Protein AF-0000000080838004 (afdb_homodimer)

Secondary structure (DSSP, 8-state):
-EEEEEEEEEETTTTEEEEEETTTTEEPPPEEBP-S-EESEE------TT-EEEEE--TT-S--EEEEE---SSSPPPTT--TTEEEEE-TTS-EEEEETTTTEEEEE-SSEEEEE-SEEEEEEEEEEEES-EEESS-EEESS-EEESS--EETTEETTT---SS--EEEEE-----/-EEEEEEEEEETTTTEEEEEETTTTEEPPPEEBP-B-EESEEEE----TT-EEEEE--TT-S--EEEEE---SSSPPPTT--TTEEEEE-TTS-EEEEETTTTEEEEE-SSEEEEE-SEEEEE-SEEEEEEEEEEES-EEESS-EEESS-EEETTEETTT---EEE---SPPPPPP-

pLDDT: mean 92.68, std 6.29, range [59.0, 98.81]

Organism: Fusobacterium vincentii (NCBI:txid155615)

Structure (mmCIF, N/CA/C/O backbone):
data_AF-0000000080838004-model_v1
#
loop_
_entity.id
_entity.type
_entity.pdbx_description
1 polymer 'Phage baseplate assembly protein V'
#
loop_
_atom_site.group_PDB
_atom_site.id
_atom_site.type_symbol
_atom_site.label_atom_id
_atom_site.label_alt_id
_atom_site.label_comp_id
_atom_site.label_asym_id
_atom_site.label_entity_id
_atom_site.label_seq_id
_atom_site.pdbx_PDB_ins_code
_atom_site.Cartn_x
_atom_site.Cartn_y
_atom_site.Cartn_z
_atom_site.occupancy
_atom_site.B_iso_or_equiv
_atom_site.auth_seq_id
_atom_site.auth_comp_id
_atom_site.auth_asym_id
_atom_site.auth_atom_id
_atom_site.pdbx_PDB_model_num
ATOM 1 N N . MET A 1 1 ? 7.547 -30.828 -19.625 1 89.06 1 MET A N 1
ATOM 2 C CA . MET A 1 1 ? 7.566 -31.609 -18.391 1 89.06 1 MET A CA 1
ATOM 3 C C . MET A 1 1 ? 7.316 -30.734 -17.172 1 89.06 1 MET A C 1
ATOM 5 O O . MET A 1 1 ? 7.77 -29.578 -17.125 1 89.06 1 MET A O 1
ATOM 9 N N . ILE A 1 2 ? 6.52 -31.266 -16.266 1 92 2 ILE A N 1
ATOM 10 C CA . ILE A 1 2 ? 6.176 -30.562 -15.031 1 92 2 ILE A CA 1
ATOM 11 C C . ILE A 1 2 ? 6.664 -31.359 -13.82 1 92 2 ILE A C 1
ATOM 13 O O . ILE A 1 2 ? 6.414 -32.562 -13.727 1 92 2 ILE A O 1
ATOM 17 N N . ARG A 1 3 ? 7.434 -30.656 -12.898 1 91.69 3 ARG A N 1
ATOM 18 C CA . ARG A 1 3 ? 7.984 -31.359 -11.742 1 91.69 3 ARG A CA 1
ATOM 19 C C . ARG A 1 3 ? 7.926 -30.469 -10.5 1 91.69 3 ARG A C 1
ATOM 21 O O . ARG A 1 3 ? 8.07 -29.25 -10.594 1 91.69 3 ARG A O 1
ATOM 28 N N . TYR A 1 4 ? 7.766 -31.234 -9.344 1 93 4 TYR A N 1
ATOM 29 C CA . TYR A 1 4 ? 7.984 -30.531 -8.078 1 93 4 TYR A CA 1
ATOM 30 C C . TYR A 1 4 ? 9.477 -30.406 -7.785 1 93 4 TYR A C 1
ATOM 32 O O . TYR A 1 4 ? 10.258 -31.312 -8.07 1 93 4 TYR A O 1
ATOM 40 N N . GLY A 1 5 ? 9.812 -29.281 -7.219 1 93.81 5 GLY A N 1
ATOM 41 C CA . GLY A 1 5 ? 11.203 -29.047 -6.848 1 93.81 5 GLY A CA 1
ATOM 42 C C . GLY A 1 5 ? 11.359 -28.219 -5.59 1 93.81 5 GLY A C 1
ATOM 43 O O . GLY A 1 5 ? 10.617 -27.25 -5.383 1 93.81 5 GLY A O 1
ATOM 44 N N . THR A 1 6 ? 12.266 -28.625 -4.789 1 95.38 6 THR A N 1
ATOM 45 C CA . THR A 1 6 ? 12.633 -27.844 -3.607 1 95.38 6 THR A CA 1
ATOM 46 C C . THR A 1 6 ? 13.875 -27 -3.875 1 95.38 6 THR A C 1
ATOM 48 O O . THR A 1 6 ? 14.898 -27.516 -4.332 1 95.38 6 THR A O 1
ATOM 51 N N . VAL A 1 7 ? 13.797 -25.781 -3.588 1 96.44 7 VAL A N 1
ATOM 52 C CA . VAL A 1 7 ? 14.891 -24.844 -3.857 1 96.44 7 VAL A CA 1
ATOM 53 C C . VAL A 1 7 ? 16.094 -25.203 -2.982 1 96.44 7 VAL A C 1
ATOM 55 O O . VAL A 1 7 ? 15.977 -25.281 -1.757 1 96.44 7 VAL A O 1
ATOM 58 N N . THR A 1 8 ? 17.234 -25.328 -3.555 1 97.44 8 THR A N 1
ATOM 59 C CA . THR A 1 8 ? 18.438 -25.703 -2.816 1 97.44 8 THR A CA 1
ATOM 60 C C . THR A 1 8 ? 19.516 -24.641 -2.951 1 97.44 8 THR A C 1
ATOM 62 O O . THR A 1 8 ? 20.438 -24.578 -2.129 1 97.44 8 THR A O 1
ATOM 65 N N . SER A 1 9 ? 19.5 -23.859 -4.027 1 97.62 9 SER A N 1
ATOM 66 C CA . SER A 1 9 ? 20.422 -22.766 -4.246 1 97.62 9 SER A CA 1
ATOM 67 C C . SER A 1 9 ? 19.719 -21.562 -4.883 1 97.62 9 SER A C 1
ATOM 69 O O . SER A 1 9 ? 18.781 -21.734 -5.672 1 97.62 9 SER A O 1
ATOM 71 N N . ILE A 1 10 ? 20.203 -20.438 -4.512 1 96.81 10 ILE A N 1
ATOM 72 C CA . ILE A 1 10 ? 19.656 -19.203 -5.07 1 96.81 10 ILE A CA 1
ATOM 73 C C . ILE A 1 10 ? 20.766 -18.328 -5.617 1 96.81 10 ILE A C 1
ATOM 75 O O . ILE A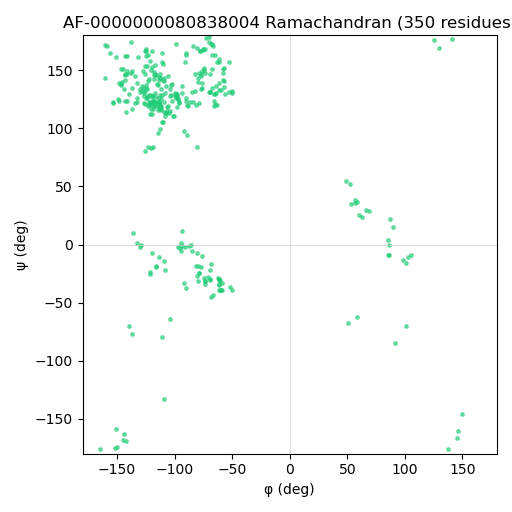 1 10 ? 21.812 -18.188 -4.984 1 96.81 10 ILE A O 1
ATOM 79 N N . PHE A 1 11 ? 20.562 -17.797 -6.727 1 96.88 11 PHE A N 1
ATOM 80 C CA . PHE A 1 11 ? 21.453 -16.828 -7.359 1 96.88 11 PHE A CA 1
ATOM 81 C C . PHE A 1 11 ? 20.719 -15.516 -7.613 1 96.88 11 PHE A C 1
ATOM 83 O O . PHE A 1 11 ? 20.312 -15.234 -8.742 1 96.88 11 PHE A O 1
ATOM 90 N N . PRO A 1 12 ? 20.672 -14.742 -6.629 1 95.25 12 PRO A N 1
ATOM 91 C CA . PRO A 1 12 ? 19.844 -13.531 -6.703 1 95.25 12 PRO A CA 1
ATOM 92 C C . PRO A 1 12 ? 20.297 -12.578 -7.801 1 95.25 12 PRO A C 1
ATOM 94 O O . PRO A 1 12 ? 19.469 -11.883 -8.398 1 95.25 12 PRO A O 1
ATOM 97 N N . ASP A 1 13 ? 21.562 -12.484 -8.07 1 96.56 13 ASP A N 1
ATOM 98 C CA . ASP A 1 13 ? 22.109 -11.547 -9.055 1 96.56 13 ASP A CA 1
ATOM 99 C C . ASP A 1 13 ? 21.688 -11.938 -10.469 1 96.56 13 ASP A C 1
ATOM 101 O O . ASP A 1 13 ? 21.766 -11.125 -11.391 1 96.56 13 ASP A O 1
ATOM 105 N N . LYS A 1 14 ? 21.234 -13.18 -10.633 1 96.19 14 LYS A N 1
ATOM 106 C CA . LYS A 1 14 ? 20.891 -13.688 -11.953 1 96.19 14 LYS A CA 1
ATOM 107 C C . LYS A 1 14 ? 19.391 -13.953 -12.047 1 96.19 14 LYS A C 1
ATOM 109 O O . LYS A 1 14 ? 18.859 -14.203 -13.141 1 96.19 14 LYS A O 1
ATOM 114 N N . GLY A 1 15 ? 18.719 -13.898 -10.898 1 96.25 15 GLY A N 1
ATOM 115 C CA . GLY A 1 15 ? 17.312 -14.242 -10.883 1 96.25 15 GLY A CA 1
ATOM 116 C C . GLY A 1 15 ? 17.047 -15.719 -11.125 1 96.25 15 GLY A C 1
ATOM 117 O O . GLY A 1 15 ? 16.062 -16.078 -11.758 1 96.25 15 GLY A O 1
ATOM 118 N N . THR A 1 16 ? 17.984 -16.609 -10.742 1 96.81 16 THR A N 1
ATOM 119 C CA . THR A 1 16 ? 17.875 -18.031 -11.023 1 96.81 16 THR A CA 1
ATOM 120 C C . THR A 1 16 ? 17.984 -18.844 -9.734 1 96.81 16 THR A C 1
ATOM 122 O O . THR A 1 16 ? 18.328 -18.312 -8.68 1 96.81 16 THR A O 1
ATOM 125 N N . VAL A 1 17 ? 17.625 -20.109 -9.82 1 97.19 17 VAL A N 1
ATOM 126 C CA . VAL A 1 17 ? 17.719 -21.031 -8.688 1 97.19 17 VAL A CA 1
ATOM 127 C C . VAL A 1 17 ? 18.141 -22.406 -9.18 1 97.19 17 VAL A C 1
ATOM 129 O O . VAL A 1 17 ? 18.141 -22.688 -10.383 1 97.19 17 VAL A O 1
ATOM 132 N N . LYS A 1 18 ? 18.609 -23.219 -8.289 1 97.06 18 LYS A N 1
ATOM 133 C CA . LYS A 1 18 ? 18.641 -24.656 -8.461 1 97.06 18 LYS A CA 1
ATOM 134 C C . LYS A 1 18 ? 17.625 -25.328 -7.539 1 97.06 18 LYS A C 1
ATOM 136 O O . LYS A 1 18 ? 17.438 -24.922 -6.395 1 97.06 18 LYS A O 1
ATOM 141 N N . VAL A 1 19 ? 17 -26.312 -8.055 1 96.44 19 VAL A N 1
ATOM 142 C CA . VAL A 1 19 ? 16.062 -27.078 -7.258 1 96.44 19 VAL A CA 1
ATOM 143 C C . VAL A 1 19 ? 16.453 -28.562 -7.273 1 96.44 19 VAL A C 1
ATOM 145 O O . VAL A 1 19 ? 17.188 -29 -8.156 1 96.44 19 VAL A O 1
ATOM 148 N N . THR A 1 20 ? 16.094 -29.297 -6.238 1 96.56 20 THR A N 1
ATOM 149 C CA . THR A 1 20 ? 16.109 -30.75 -6.258 1 96.56 20 THR A CA 1
ATOM 150 C C . THR A 1 20 ? 14.711 -31.281 -6.59 1 96.56 20 THR A C 1
ATOM 152 O O . THR A 1 20 ? 13.742 -30.984 -5.898 1 96.56 20 THR A O 1
ATOM 155 N N . PHE A 1 21 ? 14.68 -32.031 -7.648 1 93.19 21 PHE A N 1
ATOM 156 C CA . PHE A 1 21 ? 13.398 -32.594 -8.031 1 93.19 21 PHE A CA 1
ATOM 157 C C . PHE A 1 21 ? 12.945 -33.656 -7.016 1 93.19 21 PHE A C 1
ATOM 159 O O . PHE A 1 21 ? 13.695 -34.594 -6.707 1 93.19 21 PHE A O 1
ATOM 166 N N . GLU A 1 22 ? 11.781 -33.531 -6.617 1 88.69 22 GLU A N 1
ATOM 167 C CA . GLU A 1 22 ? 11.297 -34.375 -5.523 1 88.69 22 GLU A CA 1
ATOM 168 C C . GLU A 1 22 ? 11.055 -35.781 -5.992 1 88.69 22 GLU A C 1
ATOM 170 O O . GLU A 1 22 ? 11.172 -36.75 -5.207 1 88.69 22 GLU A O 1
ATOM 175 N N . ASP A 1 23 ? 10.727 -35.938 -7.234 1 87.19 23 ASP A N 1
ATOM 176 C CA . ASP A 1 23 ? 10.422 -37.281 -7.75 1 87.19 23 ASP A CA 1
ATOM 177 C C . ASP A 1 23 ? 11.703 -38.062 -8.023 1 87.19 23 ASP A C 1
ATOM 179 O O . ASP A 1 23 ? 11.703 -39.281 -8 1 87.19 23 ASP A O 1
ATOM 183 N N . LEU A 1 24 ? 12.82 -37.375 -8.266 1 87.31 24 LEU A N 1
ATOM 184 C CA . LEU A 1 24 ? 14.047 -38.031 -8.688 1 87.31 24 LEU A CA 1
ATOM 185 C C . LEU A 1 24 ? 15.148 -37.844 -7.648 1 87.31 24 LEU A C 1
ATOM 187 O O . LEU A 1 24 ? 16.141 -38.562 -7.656 1 87.31 24 LEU A O 1
ATOM 191 N N . ASP A 1 25 ? 14.984 -36.906 -6.812 1 91.62 25 ASP A N 1
ATOM 192 C CA . ASP A 1 25 ? 16 -36.5 -5.84 1 91.62 25 ASP A CA 1
ATOM 193 C C . ASP A 1 25 ? 17.297 -36.125 -6.531 1 91.62 25 ASP A C 1
ATOM 195 O O . ASP A 1 25 ? 18.375 -36.531 -6.105 1 91.62 25 ASP A O 1
ATOM 199 N N . ILE A 1 26 ? 17.219 -35.531 -7.668 1 92.12 26 ILE A N 1
ATOM 200 C CA . ILE A 1 26 ? 18.359 -35 -8.406 1 92.12 26 ILE A CA 1
ATOM 201 C C . ILE A 1 26 ? 18.234 -33.5 -8.562 1 92.12 26 ILE A C 1
ATOM 203 O O . ILE A 1 26 ? 17.125 -32.969 -8.703 1 92.12 26 ILE A O 1
ATOM 207 N N . PRO A 1 27 ? 19.359 -32.938 -8.578 1 93.06 27 PRO A N 1
ATOM 208 C CA . PRO A 1 27 ? 19.328 -31.484 -8.727 1 93.06 27 PRO A CA 1
ATOM 209 C C . PRO A 1 27 ? 19.047 -31.031 -10.156 1 93.06 27 PRO A C 1
ATOM 211 O O . PRO A 1 27 ? 19.391 -31.75 -11.109 1 93.06 27 PRO A O 1
ATOM 214 N N . SER A 1 28 ? 18.406 -30 -10.328 1 93.31 28 SER A N 1
ATOM 215 C CA . SER A 1 28 ? 18.266 -29.359 -11.633 1 93.31 28 SER A CA 1
ATOM 216 C C . SER A 1 28 ? 19.516 -28.578 -12.016 1 93.31 28 SER A C 1
ATOM 218 O O . SER A 1 28 ? 20.406 -28.391 -11.188 1 93.31 28 SER A O 1
ATOM 220 N N . ALA A 1 29 ? 19.562 -28.203 -13.297 1 94 29 ALA A N 1
ATOM 221 C CA . ALA A 1 29 ? 20.469 -27.094 -13.656 1 94 29 ALA A CA 1
ATOM 222 C C . ALA A 1 29 ? 20 -25.781 -13.047 1 94 29 ALA A C 1
ATOM 224 O O . ALA A 1 29 ? 19 -25.75 -12.305 1 94 29 ALA A O 1
ATOM 225 N N . GLU A 1 30 ? 20.875 -24.781 -13.219 1 96.06 30 GLU A N 1
ATOM 226 C CA . GLU A 1 30 ? 20.422 -23.438 -12.875 1 96.06 30 GLU A CA 1
ATOM 227 C C . GLU A 1 30 ? 19.297 -22.984 -13.789 1 96.06 30 GLU A C 1
ATOM 229 O O . GLU A 1 30 ? 19.469 -22.922 -15.008 1 96.06 30 GLU A O 1
ATOM 234 N N . ILE A 1 31 ? 18.156 -22.672 -13.227 1 96.38 31 ILE A N 1
ATOM 235 C CA . ILE A 1 31 ? 17.016 -22.297 -14.047 1 96.38 31 ILE A CA 1
ATOM 236 C C . ILE A 1 31 ? 16.453 -20.953 -13.57 1 96.38 31 ILE A C 1
ATOM 238 O O . ILE A 1 31 ? 16.562 -20.625 -12.391 1 96.38 31 ILE A O 1
ATOM 242 N N . PRO A 1 32 ? 15.898 -20.172 -14.453 1 96.44 32 PRO A N 1
ATOM 243 C CA . PRO A 1 32 ? 15.32 -18.891 -14.055 1 96.44 32 PRO A CA 1
ATOM 244 C C . PRO A 1 32 ? 14.047 -19.047 -13.219 1 96.44 32 PRO A C 1
ATOM 246 O O . PRO A 1 32 ? 13.312 -20.016 -13.398 1 96.44 32 PRO A O 1
ATOM 249 N N . VAL A 1 33 ? 13.82 -18.156 -12.312 1 95.75 33 VAL A N 1
ATOM 250 C CA . VAL A 1 33 ? 12.555 -18.016 -11.602 1 95.75 33 VAL A CA 1
ATOM 251 C C . VAL A 1 33 ? 11.57 -17.219 -12.453 1 95.75 33 VAL A C 1
ATOM 253 O O . VAL A 1 33 ? 11.922 -16.172 -13 1 95.75 33 VAL A O 1
ATOM 256 N N . LEU A 1 34 ? 10.398 -17.734 -12.562 1 92.88 34 LEU A N 1
ATOM 257 C CA . LEU A 1 34 ? 9.383 -16.969 -13.273 1 92.88 34 LEU A CA 1
ATOM 258 C C . LEU A 1 34 ? 9.039 -15.688 -12.523 1 92.88 34 LEU A C 1
ATOM 260 O O . LEU A 1 34 ? 8.539 -15.734 -11.398 1 92.88 34 LEU A O 1
ATOM 264 N N . GLN A 1 35 ? 9.18 -14.5 -13.172 1 88.94 35 GLN A N 1
ATOM 265 C CA . GLN A 1 35 ? 9.016 -13.203 -12.523 1 88.94 35 GLN A CA 1
ATOM 266 C C . GLN A 1 35 ? 7.742 -12.508 -13 1 88.94 35 GLN A C 1
ATOM 268 O O . GLN A 1 35 ? 7.273 -11.555 -12.367 1 88.94 35 GLN A O 1
ATOM 273 N N . GLY A 1 36 ? 7.172 -12.961 -14.039 1 85.44 36 GLY A N 1
ATOM 274 C CA . GLY A 1 36 ? 6.051 -12.289 -14.68 1 85.44 36 GLY A CA 1
ATOM 275 C C . GLY A 1 36 ? 6.477 -11.328 -15.773 1 85.44 36 GLY A C 1
ATOM 276 O O . GLY A 1 36 ? 6.555 -11.711 -16.938 1 85.44 36 GLY A O 1
ATOM 277 N N . ARG A 1 37 ? 6.848 -10.062 -15.492 1 84 37 ARG A N 1
ATOM 278 C CA . ARG A 1 37 ? 7.324 -9.07 -16.438 1 84 37 ARG A CA 1
ATOM 279 C C . ARG A 1 37 ? 8.797 -8.758 -16.219 1 84 37 ARG A C 1
ATOM 281 O O . ARG A 1 37 ? 9.219 -8.484 -15.094 1 84 37 ARG A O 1
ATOM 288 N N . THR A 1 38 ? 9.547 -8.844 -17.297 1 89.75 38 THR A N 1
ATOM 289 C CA . THR A 1 38 ? 10.984 -8.688 -17.125 1 89.75 38 THR A CA 1
ATOM 290 C C . THR A 1 38 ? 11.531 -7.652 -18.109 1 89.75 38 THR A C 1
ATOM 292 O O . THR A 1 38 ? 12.742 -7.406 -18.141 1 89.75 38 THR A O 1
ATOM 295 N N . GLU A 1 39 ? 10.594 -7.102 -18.938 1 86 39 GLU A N 1
ATOM 296 C CA . GLU A 1 39 ? 11.023 -6.047 -19.859 1 86 39 GLU A CA 1
ATOM 297 C C . GLU A 1 39 ? 10.312 -4.73 -19.562 1 86 39 GLU A C 1
ATOM 299 O O . GLU A 1 39 ? 9.133 -4.727 -19.203 1 86 39 GLU A O 1
ATOM 304 N N . LYS A 1 40 ? 10.875 -3.484 -19.734 1 84.94 40 LYS A N 1
ATOM 305 C CA . LYS A 1 40 ? 10.367 -2.145 -19.438 1 84.94 40 LYS A CA 1
ATOM 306 C C . LYS A 1 40 ? 9.836 -2.053 -18.016 1 84.94 40 LYS A C 1
ATOM 308 O O . LYS A 1 40 ? 10.406 -1.36 -17.172 1 84.94 40 LYS A O 1
ATOM 313 N N . THR A 1 41 ? 8.625 -2.846 -17.781 1 86.12 41 THR A N 1
ATOM 314 C CA . THR A 1 41 ? 8.258 -3.113 -16.406 1 86.12 41 THR A CA 1
ATOM 315 C C . THR A 1 41 ? 8.891 -4.414 -15.914 1 86.12 41 THR A C 1
ATOM 317 O O . THR A 1 41 ? 8.805 -5.441 -16.578 1 86.12 41 THR A O 1
ATOM 320 N N . LYS A 1 42 ? 9.602 -4.277 -14.789 1 91.31 42 LYS A N 1
ATOM 321 C CA . LYS A 1 42 ? 10.328 -5.434 -14.273 1 91.31 42 LYS A CA 1
ATOM 322 C C . LYS A 1 42 ? 9.898 -5.762 -12.844 1 91.31 42 LYS A C 1
ATOM 324 O O . LYS A 1 42 ? 9.742 -4.863 -12.016 1 91.31 42 LYS A O 1
ATOM 329 N N . HIS A 1 43 ? 9.578 -7 -12.695 1 90.56 43 HIS A N 1
ATOM 330 C CA . HIS A 1 43 ? 9.344 -7.539 -11.359 1 90.56 43 HIS A CA 1
ATOM 331 C C . HIS A 1 43 ? 10.5 -8.422 -10.914 1 90.56 43 HIS A C 1
ATOM 333 O O . HIS A 1 43 ? 11.18 -9.031 -11.75 1 90.56 43 HIS A O 1
ATOM 339 N N . TYR A 1 44 ? 10.844 -8.438 -9.703 1 93.19 44 TYR A N 1
ATOM 340 C CA . TYR A 1 44 ? 11.898 -9.266 -9.133 1 93.19 44 TYR A CA 1
ATOM 341 C C . TYR A 1 44 ? 11.508 -9.773 -7.75 1 93.19 44 TYR A C 1
ATOM 343 O O . TYR A 1 44 ? 11.234 -8.977 -6.848 1 93.19 44 TYR A O 1
ATOM 351 N N . SER A 1 45 ? 11.336 -11.008 -7.602 1 92.38 45 SER A N 1
ATOM 352 C CA . SER A 1 45 ? 11.039 -11.703 -6.352 1 92.38 45 SER A CA 1
ATOM 353 C C . SER A 1 45 ? 11.625 -13.109 -6.352 1 92.38 45 SER A C 1
ATOM 355 O O . SER A 1 45 ? 11.328 -13.914 -7.238 1 92.38 45 SER A O 1
ATOM 357 N N . MET A 1 46 ? 12.414 -13.383 -5.398 1 94.12 46 MET A N 1
ATOM 358 C CA . MET A 1 46 ? 13.125 -14.664 -5.387 1 94.12 46 MET A CA 1
ATOM 359 C C . MET A 1 46 ? 12.641 -15.539 -4.238 1 94.12 46 MET A C 1
ATOM 361 O O . MET A 1 46 ? 12.383 -15.047 -3.141 1 94.12 46 MET A O 1
ATOM 365 N N . PRO A 1 47 ? 12.57 -16.812 -4.484 1 94 47 PRO A N 1
ATOM 366 C CA . PRO A 1 47 ? 12.211 -17.734 -3.395 1 94 47 PRO A CA 1
ATOM 367 C C . PRO A 1 47 ? 13.32 -17.859 -2.348 1 94 47 PRO A C 1
ATOM 369 O O . PRO A 1 47 ? 14.352 -17.188 -2.451 1 94 47 PRO A O 1
ATOM 372 N N . LYS A 1 48 ? 13.008 -18.656 -1.333 1 92.19 48 LYS A N 1
ATOM 373 C CA . LYS A 1 48 ? 13.984 -18.984 -0.297 1 92.19 48 LYS A CA 1
ATOM 374 C C . LYS A 1 48 ? 14.406 -20.453 -0.383 1 92.19 48 LYS A C 1
ATOM 376 O O . LYS A 1 48 ? 13.672 -21.281 -0.899 1 92.19 48 LYS A O 1
ATOM 381 N N . ILE A 1 49 ? 15.57 -20.656 0.171 1 94.06 49 ILE A N 1
ATOM 382 C CA . ILE A 1 49 ? 16.047 -22.031 0.242 1 94.06 49 ILE A CA 1
ATOM 383 C C . ILE A 1 49 ? 15.07 -22.859 1.078 1 94.06 49 ILE A C 1
ATOM 385 O O . ILE A 1 49 ? 14.609 -22.422 2.133 1 94.06 49 ILE A O 1
ATOM 389 N N . GLY A 1 50 ? 14.734 -24 0.531 1 92.38 50 GLY A N 1
ATOM 390 C CA . GLY A 1 50 ? 13.812 -24.891 1.22 1 92.38 50 GLY A CA 1
ATOM 391 C C . GLY A 1 50 ? 12.391 -24.781 0.718 1 92.38 50 GLY A C 1
ATOM 392 O O . GLY A 1 50 ? 11.547 -25.625 1.04 1 92.38 50 GLY A O 1
ATOM 393 N N . GLU A 1 51 ? 12.18 -23.766 -0.007 1 92.44 51 GLU A N 1
ATOM 394 C CA . GLU A 1 51 ? 10.836 -23.594 -0.555 1 92.44 51 GLU A CA 1
ATOM 395 C C . GLU A 1 51 ? 10.547 -24.641 -1.636 1 92.44 51 GLU A C 1
ATOM 397 O O . GLU A 1 51 ? 11.375 -24.875 -2.521 1 92.44 51 GLU A O 1
ATOM 402 N N . SER A 1 52 ? 9.367 -25.281 -1.488 1 92.38 52 SER A N 1
ATOM 403 C CA . SER A 1 52 ? 8.938 -26.266 -2.471 1 92.38 52 SER A CA 1
ATOM 404 C C . SER A 1 52 ? 7.949 -25.672 -3.463 1 92.38 52 SER A C 1
ATOM 406 O O . SER A 1 52 ? 6.965 -25.047 -3.066 1 92.38 52 SER A O 1
ATOM 408 N N . GLY A 1 53 ? 8.273 -25.828 -4.688 1 93.38 53 GLY A N 1
ATOM 409 C CA . GLY A 1 53 ? 7.398 -25.297 -5.723 1 93.38 53 GLY A CA 1
ATOM 410 C C . GLY A 1 53 ? 7.332 -26.172 -6.953 1 93.38 53 GLY A C 1
ATOM 411 O O . GLY A 1 53 ? 7.598 -27.375 -6.879 1 93.38 53 GLY A O 1
ATOM 412 N N . ILE A 1 54 ? 6.824 -25.578 -8.094 1 94.5 54 ILE A N 1
ATOM 413 C CA . ILE A 1 54 ? 6.621 -26.312 -9.328 1 94.5 54 ILE A CA 1
ATOM 414 C C . ILE A 1 54 ? 7.539 -25.766 -10.422 1 94.5 54 ILE A C 1
ATOM 416 O O . ILE A 1 54 ? 7.75 -24.562 -10.508 1 94.5 54 ILE A O 1
ATOM 420 N N . CYS A 1 55 ? 8.109 -26.719 -11.172 1 94.31 55 CYS A N 1
ATOM 421 C CA . CYS A 1 55 ? 8.961 -26.375 -12.305 1 94.31 55 CYS A CA 1
ATOM 422 C C . CYS A 1 55 ? 8.344 -26.875 -13.609 1 94.31 55 CYS A C 1
ATOM 424 O O . CYS A 1 55 ? 7.684 -27.906 -13.641 1 94.31 55 CYS A O 1
ATOM 426 N N . ILE A 1 56 ? 8.562 -26.094 -14.641 1 94.06 56 ILE A N 1
ATOM 427 C CA . ILE A 1 56 ? 8.109 -26.516 -15.961 1 94.06 56 ILE A CA 1
ATOM 428 C C . ILE A 1 56 ? 9.281 -26.516 -16.938 1 94.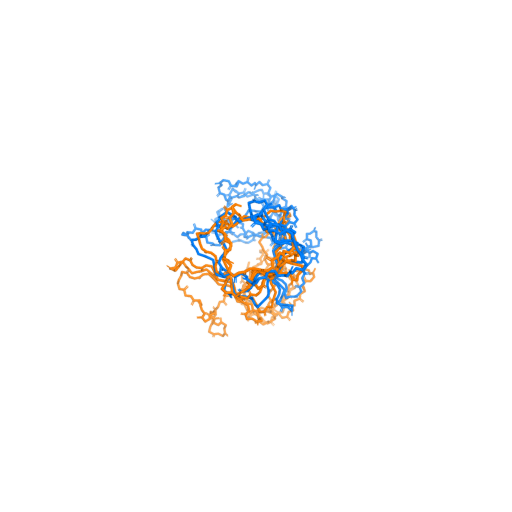06 56 ILE A C 1
ATOM 430 O O . ILE A 1 56 ? 10.117 -25.609 -16.922 1 94.06 56 ILE A O 1
ATOM 434 N N . PHE A 1 57 ? 9.297 -27.578 -17.656 1 91.19 57 PHE A N 1
ATOM 435 C CA . PHE A 1 57 ? 10.328 -27.75 -18.672 1 91.19 57 PHE A CA 1
ATOM 436 C C . PHE A 1 57 ? 9.695 -28.062 -20.031 1 91.19 57 PHE A C 1
ATOM 438 O O . PHE A 1 57 ? 8.859 -28.953 -20.141 1 91.19 57 PHE A O 1
ATOM 445 N N . PRO A 1 58 ? 10.133 -27.25 -21.031 1 86.12 58 PRO A N 1
ATOM 446 C CA . PRO A 1 58 ? 9.703 -27.688 -22.359 1 86.12 58 PRO A CA 1
ATOM 447 C C . PRO A 1 58 ? 10.148 -29.109 -22.688 1 86.12 58 PRO A C 1
ATOM 449 O O . PRO A 1 58 ? 11.117 -29.609 -22.094 1 86.12 58 PRO A O 1
ATOM 452 N N . GLU A 1 59 ? 9.305 -29.688 -23.531 1 81.81 59 GLU A N 1
ATOM 453 C CA . GLU A 1 59 ? 9.625 -31.062 -23.906 1 81.81 59 GLU A CA 1
ATOM 454 C C . GLU A 1 59 ? 11.078 -31.188 -24.359 1 81.81 59 GLU A C 1
ATOM 456 O O . GLU A 1 59 ? 11.555 -30.359 -25.156 1 81.81 59 GLU A O 1
ATOM 461 N N . ASN A 1 60 ? 11.82 -32.125 -23.906 1 81.06 60 ASN A N 1
ATOM 462 C CA . ASN A 1 60 ? 13.188 -32.469 -24.266 1 81.06 60 ASN A CA 1
ATOM 463 C C . ASN A 1 60 ? 14.156 -31.344 -23.938 1 81.06 60 ASN A C 1
ATOM 465 O O . ASN A 1 60 ? 15.117 -31.109 -24.672 1 81.06 60 ASN A O 1
ATOM 469 N N . SER A 1 61 ? 13.773 -30.531 -23.031 1 80 61 SER A N 1
ATOM 470 C CA . SER A 1 61 ? 14.656 -29.438 -22.656 1 80 61 SER A CA 1
ATOM 471 C C . SER A 1 61 ? 15.078 -29.547 -21.203 1 80 61 SER A C 1
ATOM 473 O O . SER A 1 61 ? 14.32 -30.047 -20.359 1 80 61 SER A O 1
ATOM 475 N N . PHE A 1 62 ? 16.375 -29.188 -20.938 1 78.94 62 PHE A N 1
ATOM 476 C CA . PHE A 1 62 ? 16.844 -29.062 -19.562 1 78.94 62 PHE A CA 1
ATOM 477 C C . PHE A 1 62 ? 16.719 -27.625 -19.062 1 78.94 62 PHE A C 1
ATOM 479 O O . PHE A 1 62 ? 17.047 -27.328 -17.922 1 78.94 62 PHE A O 1
ATOM 486 N N . SER A 1 63 ? 16.25 -26.844 -19.984 1 85.31 63 SER A N 1
ATOM 487 C CA . SER A 1 63 ? 16 -25.453 -19.625 1 85.31 63 SER A CA 1
ATOM 488 C C . SER A 1 63 ? 14.531 -25.234 -19.281 1 85.31 63 SER A C 1
ATOM 490 O O . SER A 1 63 ? 13.648 -25.672 -20.016 1 85.31 63 SER A O 1
ATOM 492 N N . GLY A 1 64 ? 14.273 -24.844 -18.109 1 92.06 64 GLY A N 1
ATOM 493 C CA . GLY A 1 64 ? 12.906 -24.609 -17.672 1 92.06 64 GLY A CA 1
ATOM 494 C C . GLY A 1 64 ? 12.789 -23.453 -16.703 1 92.06 64 GLY A C 1
ATOM 495 O O . GLY A 1 64 ? 13.648 -22.562 -16.688 1 92.06 64 GLY A O 1
ATOM 496 N N . PHE A 1 65 ? 11.688 -23.328 -16.109 1 94.44 65 PHE A N 1
ATOM 497 C CA . PHE A 1 65 ? 11.414 -22.266 -15.156 1 94.44 65 PHE A CA 1
ATOM 498 C C . PHE A 1 65 ? 10.945 -22.828 -13.828 1 94.44 65 PHE A C 1
ATOM 500 O O . PHE A 1 65 ? 10.211 -23.828 -13.789 1 94.44 65 PHE A O 1
ATOM 507 N N . TYR A 1 66 ? 11.453 -22.266 -12.773 1 95.75 66 TYR A N 1
ATOM 508 C CA . TYR A 1 66 ? 10.773 -22.375 -11.484 1 95.75 66 TYR A CA 1
ATOM 509 C C . TYR A 1 66 ? 9.602 -21.391 -11.398 1 95.75 66 TYR A C 1
ATOM 511 O O . TYR A 1 66 ? 9.797 -20.172 -11.477 1 95.75 66 TYR A O 1
ATOM 519 N N . LEU A 1 67 ? 8.383 -21.812 -11.18 1 94.12 67 LEU A N 1
ATOM 520 C CA . LEU A 1 67 ? 7.195 -20.969 -11.273 1 94.12 67 LEU A CA 1
ATOM 521 C C . LEU A 1 67 ? 6.855 -20.359 -9.922 1 94.12 67 LEU A C 1
ATOM 523 O O . LEU A 1 67 ? 6.301 -19.266 -9.852 1 94.12 67 LEU A O 1
ATOM 527 N N . GLY A 1 68 ? 7.113 -21.078 -8.852 1 93.81 68 GLY A N 1
ATOM 528 C CA . GLY A 1 68 ? 6.727 -20.625 -7.52 1 93.81 68 GLY A CA 1
ATOM 529 C C . GLY A 1 68 ? 6.133 -21.734 -6.672 1 93.81 68 GLY A C 1
ATOM 530 O O . GLY A 1 68 ? 6.105 -22.906 -7.09 1 93.81 68 GLY A O 1
ATOM 531 N N . SER A 1 69 ? 5.711 -21.312 -5.5 1 93.75 69 SER A N 1
ATOM 532 C CA . SER A 1 69 ? 5.262 -22.281 -4.5 1 93.75 69 SER A CA 1
ATOM 533 C C . SER A 1 69 ? 3.803 -22.031 -4.121 1 93.75 69 SER A C 1
ATOM 535 O O . SER A 1 69 ? 3.199 -21.047 -4.539 1 93.75 69 SER A O 1
ATOM 537 N N . GLY A 1 70 ? 3.211 -23.016 -3.428 1 92.56 70 GLY A N 1
ATOM 538 C CA . GLY A 1 70 ? 1.892 -22.953 -2.816 1 92.56 70 GLY A CA 1
ATOM 539 C C . GLY A 1 70 ? 1.876 -23.438 -1.378 1 92.56 70 GLY A C 1
ATOM 540 O O . GLY A 1 70 ? 2.803 -24.125 -0.937 1 92.56 70 GLY A O 1
ATOM 541 N N . TYR A 1 71 ? 0.864 -23.047 -0.719 1 92.31 71 TYR A N 1
ATOM 542 C CA . TYR A 1 71 ? 0.766 -23.406 0.694 1 92.31 71 TYR A CA 1
ATOM 543 C C . TYR A 1 71 ? 0.39 -24.859 0.869 1 92.31 71 TYR A C 1
ATOM 545 O O . TYR A 1 71 ? -0.274 -25.453 0.01 1 92.31 71 TYR A O 1
ATOM 553 N N . ASN A 1 72 ? 0.83 -25.422 1.915 1 87.88 72 ASN A N 1
ATOM 554 C CA . ASN A 1 72 ? 0.523 -26.781 2.359 1 87.88 72 ASN A CA 1
ATOM 555 C C . ASN A 1 72 ? 0.61 -26.906 3.877 1 87.88 72 ASN A C 1
ATOM 557 O O . ASN A 1 72 ? 0.765 -25.906 4.578 1 87.88 72 ASN A O 1
ATOM 561 N N . ASP A 1 73 ? 0.444 -28.109 4.34 1 86.88 73 ASP A N 1
ATOM 562 C CA . ASP A 1 73 ? 0.416 -28.328 5.785 1 86.88 73 ASP A CA 1
ATOM 563 C C . ASP A 1 73 ? 1.729 -27.891 6.43 1 86.88 73 ASP A C 1
ATOM 565 O O . ASP A 1 73 ? 1.73 -27.328 7.535 1 86.88 73 ASP A O 1
ATOM 569 N N . ALA A 1 74 ? 2.828 -28.141 5.781 1 85.25 74 ALA A N 1
ATOM 570 C CA . ALA A 1 74 ? 4.145 -27.797 6.312 1 85.25 74 ALA A CA 1
ATOM 571 C C . ALA A 1 74 ? 4.398 -26.297 6.242 1 85.25 74 ALA A C 1
ATOM 573 O O . ALA A 1 74 ? 5.141 -25.75 7.059 1 85.25 74 ALA A O 1
ATOM 574 N N . THR A 1 75 ? 3.908 -25.625 5.266 1 89.31 75 THR A N 1
ATOM 575 C CA . THR A 1 75 ? 3.998 -24.188 5.062 1 89.31 75 THR A CA 1
ATOM 576 C C . THR A 1 75 ? 2.605 -23.562 4.938 1 89.31 75 THR A C 1
ATOM 578 O O . THR A 1 75 ? 2.137 -23.297 3.832 1 89.31 75 THR A O 1
ATOM 581 N N . PRO A 1 76 ? 1.988 -23.266 6.062 1 90.81 76 PRO A N 1
ATOM 582 C CA . PRO A 1 76 ? 0.601 -22.797 6.043 1 90.81 76 PRO A CA 1
ATOM 583 C C . PRO A 1 76 ? 0.479 -21.328 5.637 1 90.81 76 PRO A C 1
ATOM 585 O O . PRO A 1 76 ? 1.481 -20.609 5.602 1 90.81 76 PRO A O 1
ATOM 588 N N . ILE A 1 77 ? -0.687 -20.922 5.348 1 92.44 77 ILE A N 1
ATOM 589 C CA . ILE A 1 77 ? -1.008 -19.547 4.953 1 92.44 77 ILE A CA 1
ATOM 590 C C . ILE A 1 77 ? -0.659 -18.594 6.09 1 92.44 77 ILE A C 1
ATOM 592 O O . ILE A 1 77 ? -0.508 -19.016 7.238 1 92.44 77 ILE A O 1
ATOM 596 N N . PRO A 1 78 ? -0.484 -17.312 5.781 1 92.5 78 PRO A N 1
ATOM 597 C CA . PRO A 1 78 ? -0.319 -16.344 6.867 1 92.5 78 PRO A CA 1
ATOM 598 C C . PRO A 1 78 ? -1.501 -16.328 7.836 1 92.5 78 PRO A C 1
ATOM 600 O O . PRO A 1 78 ? -2.645 -16.531 7.418 1 92.5 78 PRO A O 1
ATOM 603 N N . ILE A 1 79 ? -1.254 -16.016 9 1 89.44 79 ILE A N 1
ATOM 604 C CA . ILE A 1 79 ? -2.252 -16.031 10.062 1 89.44 79 ILE A CA 1
ATOM 605 C C . ILE A 1 79 ? -3.377 -15.055 9.727 1 89.44 79 ILE A C 1
ATOM 607 O O . ILE A 1 79 ? -4.551 -15.328 9.992 1 89.44 79 ILE A O 1
ATOM 611 N N . SER A 1 80 ? -3.074 -13.984 9.109 1 88.62 80 SER A N 1
ATOM 612 C CA . SER A 1 80 ? -4.055 -12.938 8.867 1 88.62 80 SER A CA 1
ATOM 613 C C . SER A 1 80 ? -4.762 -13.133 7.531 1 88.62 80 SER A C 1
ATOM 615 O O . SER A 1 80 ? -5.648 -12.359 7.168 1 88.62 80 SER A O 1
ATOM 617 N N . ALA A 1 81 ? -4.367 -14.164 6.801 1 92.06 81 ALA A N 1
ATOM 618 C CA . ALA A 1 81 ? -5.012 -14.43 5.52 1 92.06 81 ALA A CA 1
ATOM 619 C C . ALA A 1 81 ? -6.387 -15.062 5.715 1 92.06 81 ALA A C 1
ATOM 621 O O . ALA A 1 81 ? -6.574 -15.883 6.617 1 92.06 81 ALA A O 1
ATOM 622 N N . LYS A 1 82 ? -7.379 -14.648 4.93 1 91.19 82 LYS A N 1
ATOM 623 C CA . LYS A 1 82 ? -8.75 -15.156 4.922 1 91.19 82 LYS A CA 1
ATOM 624 C C . LYS A 1 82 ? -9.453 -14.812 3.615 1 91.19 82 LYS A C 1
ATOM 626 O O . LYS A 1 82 ? -8.914 -14.078 2.785 1 91.19 82 LYS A O 1
ATOM 631 N N . GLU A 1 83 ? -10.602 -15.383 3.51 1 90.06 83 GLU A N 1
ATOM 632 C CA . GLU A 1 83 ? -11.383 -15.086 2.316 1 90.06 83 GLU A CA 1
ATOM 633 C C . GLU A 1 83 ? -11.539 -13.578 2.117 1 90.06 83 GLU A C 1
ATOM 635 O O . GLU A 1 83 ? -11.875 -12.852 3.059 1 90.06 83 GLU A O 1
ATOM 640 N N . GLY A 1 84 ? -11.266 -13.094 0.892 1 90.31 84 GLY A N 1
ATOM 641 C CA . GLY A 1 84 ? -11.445 -11.688 0.562 1 90.31 84 GLY A CA 1
ATOM 642 C C . GLY A 1 84 ? -10.242 -10.836 0.912 1 90.31 84 GLY A C 1
ATOM 643 O O . GLY A 1 84 ? -10.266 -9.609 0.756 1 90.31 84 GLY A O 1
ATOM 644 N N . VAL A 1 85 ? -9.242 -11.461 1.446 1 94.31 85 VAL A N 1
ATOM 645 C CA . VAL A 1 85 ? -8.039 -10.719 1.812 1 94.31 85 VAL A CA 1
ATOM 646 C C . VAL A 1 85 ? -6.906 -11.062 0.853 1 94.31 85 VAL A C 1
ATOM 648 O O . VAL A 1 85 ? -6.691 -12.234 0.532 1 94.31 85 VAL A O 1
ATOM 651 N N . GLU A 1 86 ? -6.297 -10.109 0.345 1 95.12 86 GLU A N 1
ATOM 652 C CA . GLU A 1 86 ? -4.988 -10.211 -0.298 1 95.12 86 GLU A CA 1
ATOM 653 C C . GLU A 1 86 ? -3.889 -9.664 0.604 1 95.12 86 GLU A C 1
ATOM 655 O O . GLU A 1 86 ? -4.012 -8.562 1.144 1 95.12 86 GLU A O 1
ATOM 660 N N . ILE A 1 87 ? -2.836 -10.539 0.778 1 95.69 87 ILE A N 1
ATOM 661 C CA . ILE A 1 87 ? -1.873 -10.102 1.781 1 95.69 87 I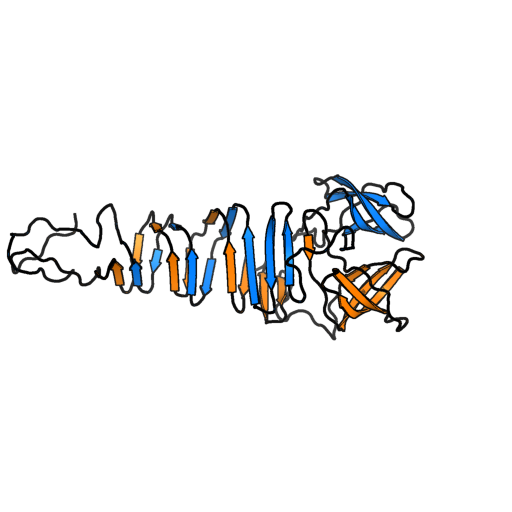LE A CA 1
ATOM 662 C C . ILE A 1 87 ? -0.468 -10.539 1.377 1 95.69 87 ILE A C 1
ATOM 664 O O . ILE A 1 87 ? -0.282 -11.625 0.835 1 95.69 87 ILE A O 1
ATOM 668 N N . THR A 1 88 ? 0.46 -9.703 1.593 1 96.06 88 THR A N 1
ATOM 669 C CA . THR A 1 88 ? 1.892 -9.984 1.588 1 96.06 88 THR A CA 1
ATOM 670 C C . THR A 1 88 ? 2.482 -9.812 2.984 1 96.06 88 THR A C 1
ATOM 672 O O . THR A 1 88 ? 2.295 -8.766 3.617 1 96.06 88 THR A O 1
ATOM 675 N N . VAL A 1 89 ? 3.084 -10.852 3.461 1 95.75 89 VAL A N 1
ATOM 676 C CA . VAL A 1 89 ? 3.824 -10.812 4.719 1 95.75 89 VAL A CA 1
ATOM 677 C C . VAL A 1 89 ? 5.312 -11.023 4.445 1 95.75 89 VAL A C 1
ATOM 679 O O . VAL A 1 89 ? 5.711 -12.039 3.871 1 95.75 89 VAL A O 1
ATOM 682 N N . PHE A 1 90 ? 6.109 -10.086 4.84 1 94.69 90 PHE A N 1
ATOM 683 C CA . PHE A 1 90 ? 7.551 -10.188 4.637 1 94.69 90 PHE A CA 1
ATOM 684 C C . PHE A 1 90 ? 8.219 -10.859 5.824 1 94.69 90 PHE A C 1
ATOM 686 O O . PHE A 1 90 ? 7.621 -10.977 6.898 1 94.69 90 PHE A O 1
ATOM 693 N N . ASN A 1 91 ? 9.445 -11.266 5.59 1 92.81 91 ASN A N 1
ATOM 694 C CA . ASN A 1 91 ? 10.172 -12.039 6.59 1 92.81 91 ASN A CA 1
ATOM 695 C C . ASN A 1 91 ? 10.375 -11.242 7.875 1 92.81 91 ASN A C 1
ATOM 697 O O . ASN A 1 91 ? 10.453 -11.82 8.961 1 92.81 91 ASN A O 1
ATOM 701 N N . ASP A 1 92 ? 10.453 -9.938 7.809 1 95.19 92 ASP A N 1
ATOM 702 C CA . ASP A 1 92 ? 10.711 -9.109 8.977 1 95.19 92 ASP A CA 1
ATOM 703 C C . ASP A 1 92 ? 9.406 -8.75 9.695 1 95.19 92 ASP A C 1
ATOM 705 O O . ASP A 1 92 ? 9.414 -7.977 10.656 1 95.19 92 ASP A O 1
ATOM 709 N N . GLY A 1 93 ? 8.266 -9.227 9.133 1 94.5 93 GLY A N 1
ATOM 710 C CA . GLY A 1 93 ? 6.98 -9 9.773 1 94.5 93 GLY A CA 1
ATOM 711 C C . GLY A 1 93 ? 6.176 -7.891 9.117 1 94.5 93 GLY A C 1
ATOM 712 O O . GLY A 1 93 ? 5.008 -7.684 9.453 1 94.5 93 GLY A O 1
ATOM 713 N N . THR A 1 94 ? 6.754 -7.137 8.25 1 97.19 94 THR A N 1
ATOM 714 C CA . THR A 1 94 ? 6.031 -6.113 7.508 1 97.19 94 THR A CA 1
ATOM 715 C C . THR A 1 94 ? 4.867 -6.727 6.734 1 97.19 94 THR A C 1
ATOM 717 O O . THR A 1 94 ? 5.008 -7.793 6.133 1 97.19 94 THR A O 1
ATOM 720 N N . ILE A 1 95 ? 3.752 -5.977 6.723 1 97.44 95 ILE A N 1
ATOM 721 C CA . ILE A 1 95 ? 2.529 -6.477 6.102 1 97.44 95 ILE A CA 1
ATOM 722 C C . ILE A 1 95 ? 1.975 -5.426 5.141 1 97.44 95 ILE A C 1
ATOM 724 O O . ILE A 1 95 ? 1.949 -4.234 5.461 1 97.44 95 ILE A O 1
ATOM 728 N N . ILE A 1 96 ? 1.595 -5.766 3.969 1 97.56 96 ILE A N 1
ATOM 729 C CA . ILE A 1 96 ? 0.736 -5.027 3.049 1 97.56 96 ILE A CA 1
ATOM 730 C C . ILE A 1 96 ? -0.496 -5.863 2.709 1 97.56 96 ILE A C 1
ATOM 732 O O . ILE A 1 96 ? -0.374 -6.98 2.203 1 97.56 96 ILE A O 1
ATOM 736 N N . SER A 1 97 ? -1.661 -5.379 3.002 1 97.94 97 SER A N 1
ATOM 737 C CA . SER A 1 97 ? -2.846 -6.203 2.789 1 97.94 97 SER A CA 1
ATOM 738 C C . SER A 1 97 ? -4.047 -5.355 2.387 1 97.94 97 SER A C 1
ATOM 740 O O . SER A 1 97 ? -4.09 -4.156 2.676 1 97.94 97 SER A O 1
ATOM 742 N N . TYR A 1 98 ? -4.918 -5.906 1.657 1 97.75 98 TYR A N 1
ATOM 743 C CA . TYR A 1 98 ? -6.23 -5.34 1.359 1 97.75 98 TYR A CA 1
ATOM 744 C C . TYR A 1 98 ? -7.34 -6.301 1.77 1 97.75 98 TYR A C 1
ATOM 746 O O . TYR A 1 98 ? -7.316 -7.48 1.41 1 97.75 98 TYR A O 1
ATOM 754 N N . ASP A 1 99 ? -8.305 -5.82 2.547 1 97.5 99 ASP A N 1
ATOM 755 C CA . ASP A 1 99 ? -9.484 -6.562 2.982 1 97.5 99 ASP A CA 1
ATOM 756 C C . ASP A 1 99 ? -10.742 -6.055 2.283 1 97.5 99 ASP A C 1
ATOM 758 O O . ASP A 1 99 ? -11.219 -4.961 2.578 1 97.5 99 ASP A O 1
ATOM 762 N N . GLU A 1 100 ? -11.281 -6.824 1.449 1 94.69 100 GLU A N 1
ATOM 763 C CA . GLU A 1 100 ? -12.414 -6.402 0.625 1 94.69 100 GLU A CA 1
ATOM 764 C C . GLU A 1 100 ? -13.672 -6.215 1.468 1 94.69 100 GLU A C 1
ATOM 766 O O . GLU A 1 100 ? -14.547 -5.422 1.116 1 94.69 100 GLU A O 1
ATOM 771 N N . LYS A 1 101 ? -13.797 -6.988 2.537 1 94.31 101 LYS A N 1
ATOM 772 C CA . LYS A 1 101 ? -14.984 -6.891 3.379 1 94.31 101 LYS A CA 1
ATOM 773 C C . LYS A 1 101 ? -15.047 -5.543 4.086 1 94.31 101 LYS A C 1
ATOM 775 O O . LYS A 1 101 ? -16.109 -4.902 4.121 1 94.31 101 LYS A O 1
ATOM 780 N N . SER A 1 102 ? -13.938 -5.07 4.625 1 96.81 102 SER A N 1
ATOM 781 C CA . SER A 1 102 ? -13.898 -3.791 5.324 1 96.81 102 SER A CA 1
ATOM 782 C C . SER A 1 102 ? -13.438 -2.67 4.402 1 96.81 102 SER A C 1
ATOM 784 O O . SER A 1 102 ? -13.398 -1.504 4.801 1 96.81 102 SER A O 1
ATOM 786 N N . SER A 1 103 ? -13.07 -3.002 3.092 1 97.81 103 SER A N 1
ATOM 787 C CA . SER A 1 103 ? -12.484 -2.061 2.143 1 97.81 103 SER A CA 1
ATOM 788 C C . SER A 1 103 ? -11.328 -1.288 2.773 1 97.81 103 SER A C 1
ATOM 790 O O . SER A 1 103 ? -11.336 -0.055 2.789 1 97.81 103 SER A O 1
ATOM 792 N N . LYS A 1 104 ? -10.391 -2.043 3.285 1 98.25 104 LYS A N 1
ATOM 793 C CA . LYS A 1 104 ? -9.289 -1.451 4.031 1 98.25 104 LYS A CA 1
ATOM 794 C C . LYS A 1 104 ? -7.941 -1.846 3.426 1 98.25 104 LYS A C 1
ATOM 796 O O . LYS A 1 104 ? -7.625 -3.033 3.322 1 98.25 104 LYS A O 1
ATOM 801 N N . LEU A 1 105 ? -7.215 -0.848 3.008 1 98.5 105 LEU A N 1
ATOM 802 C CA . LEU A 1 105 ? -5.805 -1.01 2.67 1 98.5 105 LEU A CA 1
ATOM 803 C C . LEU A 1 105 ? -4.922 -0.783 3.893 1 98.5 105 LEU A C 1
ATOM 805 O O . LEU A 1 105 ? -5.004 0.265 4.535 1 98.5 105 LEU A O 1
ATOM 809 N N . TYR A 1 106 ? -4.168 -1.8 4.242 1 98.38 106 TYR A N 1
ATOM 810 C CA . TYR A 1 106 ? -3.363 -1.759 5.461 1 98.38 106 TYR A CA 1
ATOM 811 C C . TYR A 1 106 ? -1.89 -1.984 5.145 1 98.38 106 TYR A C 1
ATOM 813 O O . TYR A 1 106 ? -1.531 -2.965 4.488 1 98.38 106 TYR A O 1
ATOM 821 N N . ILE A 1 107 ? -1.023 -1 5.547 1 98.69 107 ILE A N 1
ATOM 822 C CA . ILE A 1 107 ? 0.428 -1.107 5.445 1 98.69 107 ILE A CA 1
ATOM 823 C C . ILE A 1 107 ? 1.057 -0.964 6.828 1 98.69 107 ILE A C 1
ATOM 825 O O . ILE A 1 107 ? 0.931 0.082 7.469 1 98.69 107 ILE A O 1
ATOM 829 N N . ASN A 1 108 ? 1.624 -1.964 7.336 1 98.56 108 ASN A N 1
ATOM 830 C CA . ASN A 1 108 ? 2.402 -1.958 8.57 1 98.56 108 ASN A CA 1
ATOM 831 C C . ASN A 1 108 ? 3.875 -2.262 8.305 1 98.56 108 ASN A C 1
ATOM 833 O O . ASN A 1 108 ? 4.254 -3.424 8.156 1 98.56 108 ASN A O 1
ATOM 837 N N . CYS A 1 109 ? 4.664 -1.204 8.195 1 98.56 109 CYS A N 1
ATOM 838 C CA . CYS A 1 109 ? 6.082 -1.286 7.863 1 98.56 109 CYS A CA 1
ATOM 839 C C . CYS A 1 109 ? 6.945 -1.206 9.117 1 98.56 109 CYS A C 1
ATOM 841 O O . CYS A 1 109 ? 6.828 -0.259 9.898 1 98.56 109 CYS A O 1
ATOM 843 N N . ASN A 1 110 ? 7.793 -2.123 9.273 1 97.31 110 ASN A N 1
ATOM 844 C CA . ASN A 1 110 ? 8.555 -2.287 10.508 1 97.31 110 ASN A CA 1
ATOM 845 C C . ASN A 1 110 ? 9.422 -1.067 10.797 1 97.31 110 ASN A C 1
ATOM 847 O O . ASN A 1 110 ? 9.688 -0.752 11.953 1 97.31 110 ASN A O 1
ATOM 851 N N . ASN A 1 111 ? 9.859 -0.359 9.719 1 98.12 111 ASN A N 1
ATOM 852 C CA . ASN A 1 111 ? 10.766 0.749 9.992 1 98.12 111 ASN A CA 1
ATOM 853 C C . ASN A 1 111 ? 10.406 1.985 9.172 1 98.12 111 ASN A C 1
ATOM 855 O O . ASN A 1 111 ? 9.703 2.873 9.664 1 98.12 111 ASN A O 1
ATOM 859 N N . LYS A 1 112 ? 10.766 2.014 7.824 1 98.56 112 LYS A N 1
ATOM 860 C CA . LYS A 1 112 ? 10.734 3.287 7.113 1 98.56 112 LYS A CA 1
ATOM 861 C C . LYS A 1 112 ? 9.922 3.178 5.824 1 98.56 112 LYS A C 1
ATOM 863 O O . LYS A 1 112 ? 10.07 2.213 5.07 1 98.56 112 LYS A O 1
ATOM 868 N N . ILE A 1 113 ? 9 4.113 5.559 1 98.75 113 ILE A N 1
ATOM 869 C CA . ILE A 1 113 ? 8.336 4.332 4.277 1 98.75 113 ILE A CA 1
ATOM 870 C C . ILE A 1 113 ? 8.836 5.629 3.652 1 98.75 113 ILE A C 1
ATOM 872 O O . ILE A 1 113 ? 8.812 6.684 4.293 1 98.75 113 ILE A O 1
ATOM 876 N N . GLU A 1 114 ? 9.359 5.609 2.502 1 98.81 114 GLU A N 1
ATOM 877 C CA . GLU A 1 114 ? 9.828 6.773 1.759 1 98.81 114 GLU A CA 1
ATOM 878 C C . GLU A 1 114 ? 9.062 6.941 0.452 1 98.81 114 GLU A C 1
ATOM 880 O O . GLU A 1 114 ? 8.977 6.008 -0.347 1 98.81 114 GLU A O 1
ATOM 885 N N . ILE A 1 115 ? 8.461 8.109 0.274 1 98.69 115 ILE A N 1
ATOM 886 C CA . ILE A 1 115 ? 7.727 8.445 -0.941 1 98.69 115 ILE A CA 1
ATOM 887 C C . ILE A 1 115 ? 8.336 9.688 -1.59 1 98.69 115 ILE A C 1
ATOM 889 O O . ILE A 1 115 ? 8.461 10.727 -0.947 1 98.69 115 ILE A O 1
ATOM 893 N N . VAL A 1 116 ? 8.734 9.562 -2.803 1 98.81 116 VAL A N 1
ATOM 894 C CA . VAL A 1 116 ? 9.273 10.664 -3.588 1 98.81 116 VAL A CA 1
ATOM 895 C C . VAL A 1 116 ? 8.438 10.867 -4.852 1 98.81 116 VAL A C 1
ATOM 897 O O . VAL A 1 116 ? 8.203 9.914 -5.598 1 98.81 116 VAL A O 1
ATOM 900 N N . ALA A 1 117 ? 7.926 11.992 -5 1 98.56 117 ALA A N 1
ATOM 901 C CA . ALA A 1 117 ? 7.109 12.297 -6.176 1 98.56 117 ALA A CA 1
ATOM 902 C C . ALA A 1 117 ? 7.18 13.781 -6.523 1 98.56 117 ALA A C 1
ATOM 904 O O . ALA A 1 117 ? 7.625 14.594 -5.711 1 98.56 117 ALA A O 1
ATOM 905 N N . GLN A 1 118 ? 6.8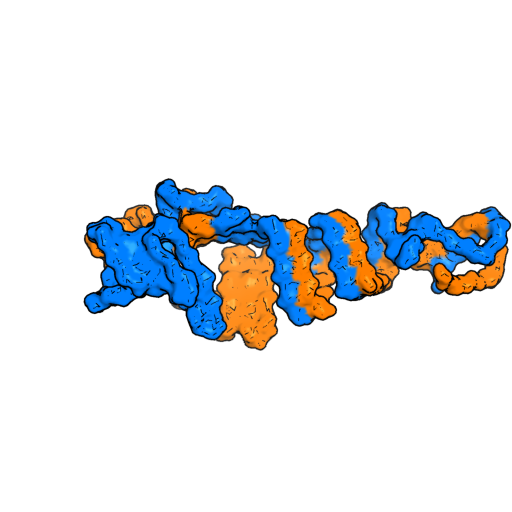12 14.055 -7.75 1 98.25 118 GLN A N 1
ATOM 906 C CA . GLN A 1 118 ? 6.754 15.445 -8.18 1 98.25 118 GLN A CA 1
ATOM 907 C C . GLN A 1 118 ? 5.461 16.109 -7.719 1 98.25 118 GLN A C 1
ATOM 909 O O . GLN A 1 118 ? 5.414 17.328 -7.523 1 98.25 118 GLN A O 1
ATOM 914 N N . ASN A 1 119 ? 4.422 15.273 -7.543 1 98.25 119 ASN A N 1
ATOM 915 C CA . ASN A 1 119 ? 3.115 15.719 -7.07 1 98.25 119 ASN A CA 1
ATOM 916 C C . ASN A 1 119 ? 2.414 14.648 -6.246 1 98.25 119 ASN A C 1
ATOM 918 O O . ASN A 1 119 ? 2.465 13.461 -6.59 1 98.25 119 ASN A O 1
ATOM 922 N N . ILE A 1 120 ? 1.778 15.047 -5.156 1 98.75 120 ILE A N 1
ATOM 923 C CA . ILE A 1 120 ? 0.941 14.164 -4.355 1 98.75 120 ILE A CA 1
ATOM 924 C C . ILE A 1 120 ? -0.388 14.844 -4.043 1 98.75 120 ILE A C 1
ATOM 926 O O . ILE A 1 120 ? -0.412 16 -3.605 1 98.75 120 ILE A O 1
ATOM 930 N N . LYS A 1 121 ? -1.436 14.258 -4.398 1 98.81 121 LYS A N 1
ATOM 931 C CA . LYS A 1 121 ? -2.777 14.703 -4.039 1 98.81 121 LYS A CA 1
ATOM 932 C C . LYS A 1 121 ? -3.49 13.672 -3.174 1 98.81 121 LYS A C 1
ATOM 934 O O . LYS A 1 121 ? -3.596 12.5 -3.553 1 98.81 121 LYS A O 1
ATOM 939 N N . ILE A 1 122 ? -3.879 14.086 -2.02 1 98.75 122 ILE A N 1
ATOM 940 C CA . ILE A 1 122 ? -4.668 13.25 -1.122 1 98.75 122 ILE A CA 1
ATOM 941 C C . ILE A 1 122 ? -6.07 13.836 -0.967 1 98.75 122 ILE A C 1
ATOM 943 O O . ILE A 1 122 ? -6.227 14.977 -0.535 1 98.75 122 ILE A O 1
ATOM 947 N N . THR A 1 123 ? -7.059 13.164 -1.364 1 98.75 123 THR A N 1
ATOM 948 C CA . THR A 1 123 ? -8.453 13.539 -1.165 1 98.75 123 THR A CA 1
ATOM 949 C C . THR A 1 123 ? -9.133 12.594 -0.176 1 98.75 123 THR A C 1
ATOM 951 O O . THR A 1 123 ? -9.367 11.43 -0.489 1 98.75 123 THR A O 1
ATOM 954 N N . CYS A 1 124 ? -9.352 13.031 0.969 1 98.44 124 CYS A N 1
ATOM 955 C CA . CYS A 1 124 ? -9.93 12.273 2.076 1 98.44 124 CYS A CA 1
ATOM 956 C C . CYS A 1 124 ? -10.633 13.203 3.059 1 98.44 124 CYS A C 1
ATOM 958 O O . CYS A 1 124 ? -10.031 14.148 3.57 1 98.44 124 CYS A O 1
ATOM 960 N N . PRO A 1 125 ? -11.938 12.969 3.291 1 98.19 125 PRO A N 1
ATOM 961 C CA . PRO A 1 125 ? -12.656 13.875 4.191 1 98.19 125 PRO A CA 1
ATOM 962 C C . PRO A 1 125 ? -11.93 14.094 5.512 1 98.19 125 PRO A C 1
ATOM 964 O O . PRO A 1 125 ? -11.898 15.219 6.023 1 98.19 125 PRO A O 1
ATOM 967 N N . GLU A 1 126 ? -11.344 13.055 6.055 1 98.38 126 GLU A N 1
ATOM 968 C CA . GLU A 1 126 ? -10.602 13.148 7.309 1 98.38 126 GLU A CA 1
ATOM 969 C C . GLU A 1 126 ? -9.344 12.281 7.273 1 98.38 126 GLU A C 1
ATOM 971 O O . GLU A 1 126 ? -9.414 11.094 6.977 1 98.38 126 GLU A O 1
ATOM 976 N N . THR A 1 127 ? -8.164 12.859 7.5 1 98.56 127 THR A N 1
ATOM 977 C CA . THR A 1 127 ? -6.891 12.172 7.68 1 98.56 127 THR A CA 1
ATOM 978 C C . THR A 1 127 ? -6.402 12.312 9.117 1 98.56 127 THR A C 1
ATOM 980 O O . THR A 1 127 ? -6.238 13.422 9.617 1 98.56 127 THR A O 1
ATOM 983 N N . GLU A 1 128 ? -6.262 11.195 9.766 1 98.81 128 GLU A N 1
ATOM 984 C CA . GLU A 1 128 ? -5.715 11.172 11.125 1 98.81 128 GLU A CA 1
ATOM 985 C C . GLU A 1 128 ? -4.23 10.82 11.109 1 98.81 128 GLU A C 1
ATOM 987 O O . GLU A 1 128 ? -3.824 9.836 10.484 1 98.81 128 GLU A O 1
ATOM 992 N N . ILE A 1 129 ? -3.451 11.641 11.734 1 98.69 129 ILE A N 1
ATOM 993 C CA . ILE A 1 129 ? -2.027 11.352 11.898 1 98.69 129 ILE A CA 1
ATOM 994 C C . ILE A 1 129 ? -1.685 11.25 13.383 1 98.69 129 ILE A C 1
ATOM 996 O O . ILE A 1 129 ? -1.883 12.203 14.141 1 98.69 129 ILE A O 1
ATOM 1000 N N . ILE A 1 130 ? -1.263 10.102 13.797 1 98.81 130 ILE A N 1
ATOM 1001 C CA . ILE A 1 130 ? -0.762 9.875 15.148 1 98.81 130 ILE A CA 1
ATOM 1002 C C . ILE A 1 130 ? 0.765 9.867 15.141 1 98.81 130 ILE A C 1
ATOM 1004 O O . ILE A 1 130 ? 1.384 8.945 14.602 1 98.81 130 ILE A O 1
ATOM 1008 N N . GLY A 1 131 ? 1.352 10.844 15.695 1 98.44 131 GLY A N 1
ATOM 1009 C CA . GLY A 1 131 ? 2.785 11.086 15.664 1 98.44 131 GLY A CA 1
ATOM 1010 C C . GLY A 1 131 ? 3.143 12.492 15.242 1 98.44 131 GLY A C 1
ATOM 1011 O O . GLY A 1 131 ? 2.283 13.242 14.773 1 98.44 131 GLY A O 1
ATOM 1012 N N . ASP A 1 132 ? 4.41 12.898 15.391 1 98.69 132 ASP A N 1
ATOM 1013 C CA . ASP A 1 132 ? 4.887 14.234 15.047 1 98.69 132 ASP A CA 1
ATOM 1014 C C . ASP A 1 132 ? 5.102 14.367 13.539 1 98.69 132 ASP A C 1
ATOM 1016 O O . ASP A 1 132 ? 5.398 13.383 12.859 1 98.69 132 ASP A O 1
ATOM 1020 N N . ILE A 1 133 ? 4.883 15.555 13.023 1 98.56 133 ILE A N 1
ATOM 1021 C CA . ILE A 1 133 ? 5.133 15.898 11.625 1 98.56 133 ILE A CA 1
ATOM 1022 C C . ILE A 1 133 ? 6.18 17.016 11.555 1 98.56 133 ILE A C 1
ATOM 1024 O O . ILE A 1 133 ? 6.039 18.047 12.195 1 98.56 133 ILE A O 1
ATOM 1028 N N . ASN A 1 134 ? 7.199 16.734 10.875 1 98.62 134 ASN A N 1
ATOM 1029 C CA . ASN A 1 134 ? 8.188 17.766 10.539 1 98.62 134 ASN A CA 1
ATOM 1030 C C . ASN A 1 134 ? 8.102 18.172 9.07 1 98.62 134 ASN A C 1
ATOM 1032 O O . ASN A 1 134 ? 8.328 17.344 8.188 1 98.62 134 ASN A O 1
ATOM 1036 N N . VAL A 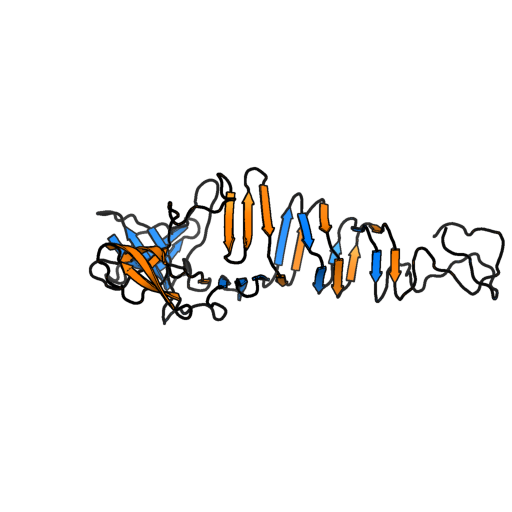1 135 ? 7.797 19.422 8.82 1 98.5 135 VAL A N 1
ATOM 1037 C CA . VAL A 1 135 ? 7.637 19.922 7.457 1 98.5 135 VAL A CA 1
ATOM 1038 C C . VAL A 1 135 ? 8.805 20.844 7.105 1 98.5 135 VAL A C 1
ATOM 1040 O O . VAL A 1 135 ? 9.023 21.859 7.762 1 98.5 135 VAL A O 1
ATOM 1043 N N . THR A 1 136 ? 9.57 20.406 6.188 1 98.62 136 THR A N 1
ATOM 1044 C CA . THR A 1 136 ? 10.508 21.312 5.547 1 98.62 136 THR A CA 1
ATOM 1045 C C . THR A 1 136 ? 9.867 22 4.34 1 98.62 136 THR A C 1
ATOM 1047 O O . THR A 1 136 ? 9.867 21.453 3.238 1 98.62 136 THR A O 1
ATOM 1050 N N . GLY A 1 137 ? 9.352 23.109 4.535 1 97.81 137 GLY A N 1
ATOM 1051 C CA . GLY A 1 137 ? 8.555 23.859 3.576 1 97.81 137 GLY A CA 1
ATOM 1052 C C . GLY A 1 137 ? 7.449 24.672 4.223 1 97.81 137 GLY A C 1
ATOM 1053 O O . GLY A 1 137 ? 7.543 25.031 5.398 1 97.81 137 GLY A O 1
ATOM 1054 N N . THR A 1 138 ? 6.414 25.078 3.41 1 98.12 138 THR A N 1
ATOM 1055 C CA . THR A 1 138 ? 5.301 25.906 3.854 1 98.12 138 THR A CA 1
ATOM 1056 C C . THR A 1 138 ? 4.008 25.094 3.906 1 98.12 138 THR A C 1
ATOM 1058 O O . THR A 1 138 ? 3.822 24.156 3.119 1 98.12 138 THR A O 1
ATOM 1061 N N . ILE A 1 139 ? 3.174 25.312 4.824 1 98.31 139 ILE A N 1
ATOM 1062 C CA . ILE A 1 139 ? 1.811 24.797 4.871 1 98.31 139 ILE A CA 1
ATOM 1063 C C . ILE A 1 139 ? 0.823 25.922 4.59 1 98.31 139 ILE A C 1
ATOM 1065 O O . ILE A 1 139 ? 0.749 26.906 5.344 1 98.31 139 ILE A O 1
ATOM 1069 N N . ASP A 1 140 ? 0.168 25.812 3.502 1 98.56 140 ASP A N 1
ATOM 1070 C CA . ASP A 1 140 ? -0.92 26.719 3.172 1 98.56 140 ASP A CA 1
ATOM 1071 C C . ASP A 1 140 ? -2.279 26.062 3.373 1 98.56 140 ASP A C 1
ATOM 1073 O O . ASP A 1 140 ? -2.615 25.094 2.678 1 98.56 140 ASP A O 1
ATOM 1077 N N . VAL A 1 141 ? -3.043 26.562 4.309 1 98.5 141 VAL A N 1
ATOM 1078 C CA . VAL A 1 141 ? -4.324 25.969 4.672 1 98.5 141 VAL A CA 1
ATOM 1079 C C . VAL A 1 141 ? -5.465 26.844 4.141 1 98.5 141 VAL A C 1
ATOM 1081 O O . VAL A 1 141 ? -5.598 28 4.527 1 98.5 141 VAL A O 1
ATOM 1084 N N . LYS A 1 142 ? -6.207 26.266 3.227 1 98.31 142 LYS A N 1
ATOM 1085 C CA . LYS A 1 142 ? -7.5 26.875 2.91 1 98.31 142 LYS A CA 1
ATOM 1086 C C . LYS A 1 142 ? -8.555 26.484 3.943 1 98.31 142 LYS A C 1
ATOM 1088 O O . LYS A 1 142 ? -9.375 25.594 3.699 1 98.31 142 LYS A O 1
ATOM 1093 N N . GLY A 1 143 ? -8.586 27.125 4.938 1 97.94 143 GLY A N 1
ATOM 1094 C CA . GLY A 1 143 ? -9.352 26.828 6.141 1 97.94 143 GLY A CA 1
ATOM 1095 C C . GLY A 1 143 ? -8.68 27.328 7.406 1 97.94 143 GLY A C 1
ATOM 1096 O O . GLY A 1 143 ? -8.102 28.422 7.426 1 97.94 143 GLY A O 1
ATOM 1097 N N . SER A 1 144 ? -8.828 26.562 8.578 1 98.31 144 SER A N 1
ATOM 1098 C CA . SER A 1 144 ? -8.32 27 9.875 1 98.31 144 SER A CA 1
ATOM 1099 C C . SER A 1 144 ? -7.293 26.031 10.438 1 98.31 144 SER A C 1
ATOM 1101 O O . SER A 1 144 ? -7.273 24.859 10.062 1 98.31 144 SER A O 1
ATOM 1103 N N . VAL A 1 145 ? -6.398 26.453 11.227 1 98.12 145 VAL A N 1
ATOM 1104 C CA . VAL A 1 145 ? -5.484 25.672 12.047 1 98.12 145 VAL A CA 1
ATOM 1105 C C . VAL A 1 145 ? -5.828 25.859 13.523 1 98.12 145 VAL A C 1
ATOM 1107 O O . VAL A 1 145 ? -5.762 26.969 14.047 1 98.12 145 VAL A O 1
ATOM 1110 N N . ASN A 1 146 ? -6.223 24.797 14.141 1 97.75 146 ASN A N 1
ATOM 1111 C CA . ASN A 1 146 ? -6.574 24.812 15.562 1 97.75 146 ASN A CA 1
ATOM 1112 C C . ASN A 1 146 ? -5.68 23.891 16.375 1 97.75 146 ASN A C 1
ATOM 1114 O O . ASN A 1 146 ? -5.602 22.688 16.094 1 97.75 146 ASN A O 1
ATOM 1118 N N . ALA A 1 147 ? -5.031 24.438 17.375 1 97.62 147 ALA A N 1
ATOM 1119 C CA . ALA A 1 147 ? -4.18 23.641 18.25 1 97.62 147 ALA A CA 1
ATOM 1120 C C . ALA A 1 147 ? -4.762 23.562 19.656 1 97.62 147 ALA A C 1
ATOM 1122 O O . ALA A 1 147 ? -5.105 24.594 20.25 1 97.62 147 ALA A O 1
ATOM 1123 N N . SER A 1 148 ? -4.863 22.359 20.125 1 97 148 SER A N 1
ATOM 1124 C CA . SER A 1 148 ? -5.383 22.188 21.469 1 97 148 SER A CA 1
ATOM 1125 C C . SER A 1 148 ? -4.383 22.672 22.516 1 97 148 SER A C 1
ATOM 1127 O O . SER A 1 148 ? -4.777 23.109 23.594 1 97 148 SER A O 1
ATOM 1129 N N . GLU A 1 149 ? -3.123 22.625 22.219 1 96 149 GLU A N 1
ATOM 1130 C CA . GLU A 1 149 ? -2.123 22.984 23.219 1 96 149 GLU A CA 1
ATOM 1131 C C . GLU A 1 149 ? -1.532 24.359 22.953 1 96 149 GLU A C 1
ATOM 1133 O O . GLU A 1 149 ? -1.692 25.281 23.75 1 96 149 GLU A O 1
ATOM 1138 N N . GLU A 1 150 ? -0.805 24.562 21.812 1 95.75 150 GLU A N 1
ATOM 1139 C CA . GLU A 1 150 ? -0.129 25.828 21.578 1 95.75 150 GLU A CA 1
ATOM 1140 C C . GLU A 1 150 ? 0.206 26.016 20.094 1 95.75 150 GLU A C 1
ATOM 1142 O O . GLU A 1 150 ? 0.418 25.047 19.375 1 95.75 150 GLU A O 1
ATOM 1147 N N . VAL A 1 151 ? 0.12 27.203 19.594 1 96.69 151 VAL A N 1
ATOM 1148 C CA . VAL A 1 151 ? 0.745 27.641 18.344 1 96.69 151 VAL A CA 1
ATOM 1149 C C . VAL A 1 151 ? 1.857 28.641 18.656 1 96.69 151 VAL A C 1
ATOM 1151 O O . VAL A 1 151 ? 1.655 29.594 19.406 1 96.69 151 VAL A O 1
ATOM 1154 N N . SER A 1 152 ? 3.078 28.359 18.156 1 95.12 152 SER A N 1
ATOM 1155 C CA . SER A 1 152 ? 4.195 29.281 18.391 1 95.12 152 SER A CA 1
ATOM 1156 C C . SER A 1 152 ? 4.973 29.531 17.109 1 95.12 152 SER A C 1
ATOM 1158 O O . SER A 1 152 ? 5.039 28.672 16.234 1 95.12 152 SER A O 1
ATOM 1160 N N . ALA A 1 153 ? 5.465 30.75 16.969 1 93.56 153 ALA A N 1
ATOM 1161 C CA . ALA A 1 153 ? 6.352 31.141 15.875 1 93.56 153 ALA A CA 1
ATOM 1162 C C . ALA A 1 153 ? 7.531 31.953 16.391 1 93.56 153 ALA A C 1
ATOM 1164 O O . ALA A 1 153 ? 7.344 32.938 17.125 1 93.56 153 ALA A O 1
ATOM 1165 N N . LYS A 1 154 ? 8.781 31.422 16.109 1 92.88 154 LYS A N 1
ATOM 1166 C CA . LYS A 1 154 ? 10.008 32.094 16.5 1 92.88 154 LYS A CA 1
ATOM 1167 C C . LYS A 1 154 ? 10.047 32.312 18.016 1 92.88 154 LYS A C 1
ATOM 1169 O O . LYS A 1 154 ? 10.383 33.406 18.484 1 92.88 154 LYS A O 1
ATOM 1174 N N . GLY A 1 155 ? 9.547 31.375 18.672 1 90.38 155 GLY A N 1
ATOM 1175 C CA . GLY A 1 155 ? 9.625 31.391 20.125 1 90.38 155 GLY A CA 1
ATOM 1176 C C . GLY A 1 155 ? 8.492 32.156 20.766 1 90.38 155 GLY A C 1
ATOM 1177 O O . GLY A 1 155 ? 8.375 32.188 22 1 90.38 155 GLY A O 1
ATOM 1178 N N . ILE A 1 156 ? 7.562 32.938 20.078 1 89.94 156 ILE A N 1
ATOM 1179 C CA . ILE A 1 156 ? 6.422 33.656 20.609 1 89.94 156 ILE A CA 1
ATOM 1180 C C . ILE A 1 156 ? 5.188 32.781 20.609 1 89.94 156 ILE A C 1
ATOM 1182 O O . ILE A 1 156 ? 4.793 32.25 19.562 1 89.94 156 ILE A O 1
ATOM 1186 N N . LYS A 1 157 ? 4.562 32.594 21.75 1 92.12 157 LYS A N 1
ATOM 1187 C CA . LYS A 1 157 ? 3.398 31.734 21.906 1 92.12 157 LYS A CA 1
ATOM 1188 C C . LYS A 1 157 ? 2.102 32.531 21.766 1 92.12 157 LYS A C 1
ATOM 1190 O O . LYS A 1 157 ? 1.973 33.625 22.328 1 92.12 157 LYS A O 1
ATOM 1195 N N . LEU A 1 158 ? 1.242 31.938 21.047 1 92.06 158 LEU A N 1
ATOM 1196 C CA . LEU A 1 158 ? -0.054 32.562 20.828 1 92.06 158 LEU A CA 1
ATOM 1197 C C . LEU A 1 158 ? -0.798 32.75 22.156 1 92.06 158 LEU A C 1
ATOM 1199 O O . LEU A 1 158 ? -1.414 33.781 22.391 1 92.06 158 LEU A O 1
ATOM 1203 N N . SER A 1 159 ? -0.692 31.766 23.062 1 86.69 159 SER A N 1
ATOM 1204 C CA . SER A 1 159 ? -1.512 31.719 24.266 1 86.69 159 SER A CA 1
ATOM 1205 C C . SER A 1 159 ? -0.954 32.625 25.359 1 86.69 159 SER A C 1
ATOM 1207 O O . SER A 1 159 ? -1.646 32.938 26.328 1 86.69 159 SER A O 1
ATOM 1209 N N . GLU A 1 160 ? 0.292 33.031 25.297 1 86.38 160 GLU A N 1
ATOM 1210 C CA . GLU A 1 160 ? 0.868 33.688 26.469 1 86.38 160 GLU A CA 1
ATOM 1211 C C . GLU A 1 160 ? 1.672 34.906 26.062 1 86.38 160 GLU A C 1
ATOM 1213 O O . GLU A 1 160 ? 2.291 35.562 26.906 1 86.38 160 GLU A O 1
ATOM 1218 N N . HIS A 1 161 ? 1.651 35.344 24.938 1 85.25 161 HIS A N 1
ATOM 1219 C CA . HIS A 1 161 ? 2.506 36.469 24.531 1 85.25 161 HIS A CA 1
ATOM 1220 C C . HIS A 1 161 ? 1.964 37.781 25.062 1 85.25 161 HIS A C 1
ATOM 1222 O O . HIS A 1 161 ? 0.778 37.906 25.375 1 85.25 161 HIS A O 1
ATOM 1228 N N . THR A 1 162 ? 2.996 38.781 25.344 1 81.19 162 THR A N 1
ATOM 1229 C CA . THR A 1 162 ? 2.711 40.156 25.828 1 81.19 162 THR A CA 1
ATOM 1230 C C . THR A 1 162 ? 3.305 41.188 24.875 1 81.19 162 THR A C 1
ATOM 1232 O O . THR A 1 162 ? 4.055 40.844 23.953 1 81.19 162 THR A O 1
ATOM 1235 N N . HIS A 1 163 ? 2.791 42.531 25 1 81.31 163 HIS A N 1
ATOM 1236 C CA . HIS A 1 163 ? 3.32 43.656 24.219 1 81.31 163 HIS A CA 1
ATOM 1237 C C . HIS A 1 163 ? 3.93 44.719 25.109 1 81.31 163 HIS A C 1
ATOM 1239 O O . HIS A 1 163 ? 3.402 45 26.188 1 81.31 163 HIS A O 1
ATOM 1245 N N . SER A 1 164 ? 5.102 45.031 24.688 1 77.81 164 SER A N 1
ATOM 1246 C CA . SER A 1 164 ? 5.68 46.188 25.375 1 77.81 164 SER A CA 1
ATOM 1247 C C . SER A 1 164 ? 5.129 47.5 24.797 1 77.81 164 SER A C 1
ATOM 1249 O O . SER A 1 164 ? 4.375 47.469 23.828 1 77.81 164 SER A O 1
ATOM 1251 N N . GLY A 1 165 ? 5.402 48.562 25.469 1 75.69 165 GLY A N 1
ATOM 1252 C CA . GLY A 1 165 ? 5.059 49.875 24.922 1 75.69 165 GLY A CA 1
ATOM 1253 C C . GLY A 1 165 ? 3.666 50.312 25.312 1 75.69 165 GLY A C 1
ATOM 1254 O O . GLY A 1 165 ? 3.059 51.156 24.625 1 75.69 165 GLY A O 1
ATOM 1255 N N . VAL A 1 166 ? 3.17 49.688 26.219 1 78.69 166 VAL A N 1
ATOM 1256 C CA . VAL A 1 166 ? 1.834 50.062 26.672 1 78.69 166 VAL A CA 1
ATOM 1257 C C . VAL A 1 166 ? 1.908 50.625 28.094 1 78.69 166 VAL A C 1
ATOM 1259 O O . VAL A 1 166 ? 2.859 50.344 28.828 1 78.69 166 VAL A O 1
ATOM 1262 N N . LYS A 1 167 ? 1.124 51.594 28.438 1 83.75 167 LYS A N 1
ATOM 1263 C CA . LYS A 1 167 ? 0.93 51.969 29.828 1 83.75 167 LYS A CA 1
ATOM 1264 C C . LYS A 1 167 ? -0.014 50.969 30.531 1 83.75 167 LYS A C 1
ATOM 1266 O O . LYS A 1 167 ? -1.063 50.625 29.984 1 83.75 167 LYS A O 1
ATOM 1271 N N . ALA A 1 168 ? 0.517 50.594 31.781 1 85.75 168 ALA A N 1
ATOM 1272 C CA . ALA A 1 168 ? -0.352 49.719 32.531 1 85.75 168 ALA A CA 1
ATOM 1273 C C . ALA A 1 168 ? -1.654 50.406 32.906 1 85.75 168 ALA A C 1
ATOM 1275 O O . ALA A 1 168 ? -1.662 51.594 33.219 1 85.75 168 ALA A O 1
ATOM 1276 N N . GLY A 1 169 ? -2.787 49.781 32.781 1 88.5 169 GLY A N 1
ATOM 1277 C CA . GLY A 1 169 ? -4.094 50.281 33.188 1 88.5 169 GLY A CA 1
ATOM 1278 C C . GLY A 1 169 ? -5.148 49.188 33.25 1 88.5 169 GLY A C 1
ATOM 1279 O O . GLY A 1 169 ? -4.832 48 33.094 1 88.5 169 GLY A O 1
ATOM 1280 N N . GLY A 1 170 ? -6.406 49.5 33.531 1 87.19 170 GLY A N 1
ATOM 1281 C CA . GLY A 1 170 ? -7.477 48.531 33.719 1 87.19 170 GLY A CA 1
ATOM 1282 C C . GLY A 1 170 ? -8.258 48.25 32.438 1 87.19 170 GLY A C 1
ATOM 1283 O O . GLY A 1 170 ? -9.242 47.531 32.469 1 87.19 170 GLY A O 1
ATOM 1284 N N . ASP A 1 171 ? -7.648 48.75 31.328 1 89 171 ASP A N 1
ATOM 1285 C CA . ASP A 1 171 ? -8.406 48.625 30.094 1 89 171 ASP A CA 1
ATOM 1286 C C . ASP A 1 171 ? -7.934 47.438 29.281 1 89 171 ASP A C 1
ATOM 1288 O O . ASP A 1 171 ? -7.016 46.719 29.688 1 89 171 ASP A O 1
ATOM 1292 N N . THR A 1 172 ? -8.664 47.125 28.203 1 86.38 172 THR A N 1
ATOM 1293 C CA . THR A 1 172 ? -8.367 46.094 27.234 1 86.38 172 THR A CA 1
ATOM 1294 C C . THR A 1 172 ? -8.062 46.688 25.859 1 86.38 172 THR A C 1
ATOM 1296 O O . THR A 1 172 ? -8.68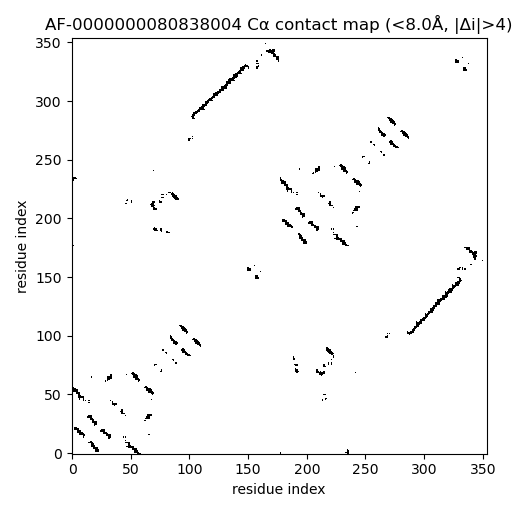8 47.656 25.469 1 86.38 172 THR A O 1
ATOM 1299 N N . THR A 1 173 ? -7.004 46.125 25.203 1 82.31 173 THR A N 1
ATOM 1300 C CA . THR A 1 173 ? -6.648 46.625 23.875 1 82.31 173 THR A CA 1
ATOM 1301 C C . THR A 1 173 ? -7.77 46.344 22.875 1 82.31 173 THR A C 1
ATOM 1303 O O . THR A 1 173 ? -8.672 45.562 23.156 1 82.31 173 THR A O 1
ATOM 1306 N N . GLY A 1 174 ? -7.699 47.094 21.688 1 79.25 174 GLY A N 1
ATOM 1307 C CA . GLY A 1 174 ? -8.477 46.625 20.547 1 79.25 174 GLY A CA 1
ATOM 1308 C C . GLY A 1 174 ? -7.938 45.344 19.938 1 79.25 174 GLY A C 1
ATOM 1309 O O . GLY A 1 174 ? -6.926 44.812 20.406 1 79.25 174 GLY A O 1
ATOM 1310 N N . GLY A 1 175 ? -8.648 44.75 18.938 1 79.81 175 GLY A N 1
ATOM 1311 C CA . GLY A 1 175 ? -8.219 43.562 18.25 1 79.81 175 GLY A CA 1
ATOM 1312 C C . GLY A 1 175 ? -7.078 43.781 17.281 1 79.81 175 GLY A C 1
ATOM 1313 O O . GLY A 1 175 ? -6.727 44.938 17 1 79.81 175 GLY A O 1
ATOM 1314 N N . PRO A 1 176 ? -6.5 42.625 16.828 1 76.56 176 PRO A N 1
ATOM 1315 C CA . PRO A 1 176 ? -5.426 42.75 15.836 1 76.56 176 PRO A CA 1
ATOM 1316 C C . PRO A 1 176 ? -5.887 43.406 14.539 1 76.56 176 PRO A C 1
ATOM 1318 O O . PRO A 1 176 ? -7.078 43.406 14.219 1 76.56 176 PRO A O 1
ATOM 1321 N N . GLN A 1 177 ? -4.918 44.344 14 1 71.62 177 GLN A N 1
ATOM 1322 C CA . GLN A 1 177 ? -5.164 44.938 12.688 1 71.62 177 GLN A CA 1
ATOM 1323 C C . GLN A 1 177 ? -4.207 44.375 11.641 1 71.62 177 GLN A C 1
ATOM 1325 O O . GLN A 1 177 ? -3.066 44.031 11.961 1 71.62 177 GLN A O 1
ATOM 1330 N N . MET B 1 1 ? 1.03 -32.656 -17.156 1 87.94 1 MET B N 1
ATOM 1331 C CA . MET B 1 1 ? -0.251 -32.438 -17.812 1 87.94 1 MET B CA 1
ATOM 1332 C C . MET B 1 1 ? -0.781 -31.031 -17.484 1 87.94 1 MET B C 1
ATOM 1334 O O . MET B 1 1 ? -0.592 -30.531 -16.375 1 87.94 1 MET B O 1
ATOM 1338 N N . ILE B 1 2 ? -1.413 -30.406 -18.516 1 91.06 2 ILE B N 1
ATOM 1339 C CA . ILE B 1 2 ? -2.018 -29.078 -18.391 1 91.06 2 ILE B CA 1
ATOM 1340 C C . ILE B 1 2 ? -3.508 -29.156 -18.703 1 91.06 2 ILE B C 1
ATOM 1342 O O . ILE B 1 2 ? -3.902 -29.75 -19.719 1 91.06 2 ILE B O 1
ATOM 1346 N N . ARG B 1 3 ? -4.344 -28.625 -17.828 1 92.62 3 ARG B N 1
ATOM 1347 C CA . ARG B 1 3 ? -5.789 -28.672 -18.031 1 92.62 3 ARG B CA 1
ATOM 1348 C C . ARG B 1 3 ? -6.426 -27.328 -17.656 1 92.62 3 ARG B C 1
ATOM 1350 O O . ARG B 1 3 ? -5.953 -26.656 -16.75 1 92.62 3 ARG B O 1
ATOM 1357 N N . TYR B 1 4 ? -7.52 -27.031 -18.406 1 93.88 4 TYR B N 1
ATOM 1358 C CA . TYR B 1 4 ? -8.383 -25.953 -17.938 1 93.88 4 TYR B CA 1
ATOM 1359 C C . TYR B 1 4 ? -9.312 -26.438 -16.828 1 93.88 4 TYR B C 1
ATOM 1361 O O . TYR B 1 4 ? -9.828 -27.547 -16.891 1 93.88 4 TYR B O 1
ATOM 1369 N N . GLY B 1 5 ? -9.5 -25.594 -15.82 1 94.94 5 GLY B N 1
ATOM 1370 C CA . GLY B 1 5 ? -10.406 -25.906 -14.727 1 94.94 5 GLY B CA 1
ATOM 1371 C C . GLY B 1 5 ? -11.164 -24.703 -14.211 1 94.94 5 GLY B C 1
ATOM 1372 O O . GLY B 1 5 ? -10.602 -23.609 -14.102 1 94.94 5 GLY B O 1
ATOM 1373 N N . THR B 1 6 ? -12.414 -24.938 -13.883 1 95.12 6 THR B N 1
ATOM 1374 C CA . THR B 1 6 ? -13.242 -23.922 -13.25 1 95.12 6 THR B CA 1
ATOM 1375 C C . THR B 1 6 ? -13.312 -24.141 -11.742 1 95.12 6 THR B C 1
ATOM 1377 O O . THR B 1 6 ? -13.633 -25.25 -11.289 1 95.12 6 THR B O 1
ATOM 1380 N N . VAL B 1 7 ? -13.031 -23.141 -11 1 96.38 7 VAL B N 1
ATOM 1381 C CA . VAL B 1 7 ? -13.023 -23.25 -9.539 1 96.38 7 VAL B CA 1
ATOM 1382 C C . VAL B 1 7 ? -14.43 -23.547 -9.031 1 96.38 7 VAL B C 1
ATOM 1384 O O . VAL B 1 7 ? -15.367 -22.797 -9.336 1 96.38 7 VAL B O 1
ATOM 1387 N N . THR B 1 8 ? -14.609 -24.531 -8.219 1 96.88 8 THR B N 1
ATOM 1388 C CA . THR B 1 8 ? -15.922 -24.922 -7.703 1 96.88 8 THR B CA 1
ATOM 1389 C C . THR B 1 8 ? -15.945 -24.859 -6.18 1 96.88 8 THR B C 1
ATOM 1391 O O . THR B 1 8 ? -17.016 -24.766 -5.574 1 96.88 8 THR B O 1
ATOM 1394 N N . SER B 1 9 ? -14.805 -24.953 -5.559 1 96.69 9 SER B N 1
ATOM 1395 C CA . SER B 1 9 ? -14.672 -24.844 -4.109 1 96.69 9 SER B CA 1
ATOM 1396 C C . SER B 1 9 ? -13.391 -24.109 -3.729 1 96.69 9 SER B C 1
ATOM 1398 O O . SER B 1 9 ? -12.375 -24.219 -4.418 1 96.69 9 SER B O 1
ATOM 1400 N N . ILE B 1 10 ? -13.492 -23.391 -2.67 1 95.38 10 ILE B N 1
ATOM 1401 C CA . ILE B 1 10 ? -12.336 -22.656 -2.16 1 95.38 10 ILE B CA 1
ATOM 1402 C C . ILE B 1 10 ? -12.125 -22.984 -0.686 1 95.38 10 ILE B C 1
ATOM 1404 O O . ILE B 1 10 ? -13.086 -23.047 0.088 1 95.38 10 ILE B O 1
ATOM 1408 N N . PHE B 1 11 ? -10.945 -23.234 -0.348 1 94.88 11 PHE B N 1
ATOM 1409 C CA . PHE B 1 11 ? -10.523 -23.438 1.033 1 94.88 11 PHE B CA 1
ATOM 1410 C C . PHE B 1 11 ? -9.5 -22.391 1.449 1 94.88 11 PHE B C 1
ATOM 1412 O O . PHE B 1 11 ? -8.297 -22.656 1.471 1 94.88 11 PHE B O 1
ATOM 1419 N N . PRO B 1 12 ? -9.977 -21.297 1.847 1 93.44 12 PRO B N 1
ATOM 1420 C CA . PRO B 1 12 ? -9.094 -20.156 2.131 1 93.44 12 PRO B CA 1
ATOM 1421 C C . PRO B 1 12 ? -8.094 -20.453 3.244 1 93.44 12 PRO B C 1
ATOM 1423 O O . PRO B 1 12 ? -6.969 -19.953 3.219 1 93.44 12 PRO B O 1
ATOM 1426 N N . ASP B 1 13 ? -8.406 -21.266 4.176 1 93.25 13 ASP B N 1
ATOM 1427 C CA . ASP B 1 13 ? -7.559 -21.531 5.332 1 93.25 13 ASP B CA 1
ATOM 1428 C C . ASP B 1 13 ? -6.395 -22.453 4.949 1 93.25 13 ASP B C 1
ATOM 1430 O O . ASP B 1 13 ? -5.453 -22.609 5.727 1 93.25 13 ASP B O 1
ATOM 1434 N N . LYS B 1 14 ? -6.48 -22.984 3.744 1 93.44 14 LYS B N 1
ATOM 1435 C CA . LYS B 1 14 ? -5.434 -23.906 3.299 1 93.44 14 LYS B CA 1
ATOM 1436 C C . LYS B 1 14 ? -4.738 -23.375 2.049 1 93.44 14 LYS B C 1
ATOM 1438 O O . LYS B 1 14 ? -3.707 -23.906 1.632 1 93.44 14 LYS B O 1
ATOM 1443 N N . GLY B 1 15 ? -5.27 -22.312 1.524 1 94.19 15 GLY B N 1
ATOM 1444 C CA . GLY B 1 15 ? -4.723 -21.812 0.275 1 94.19 15 GLY B CA 1
ATOM 1445 C C . GLY B 1 15 ? -4.938 -22.766 -0.893 1 94.19 15 GLY B C 1
ATOM 1446 O O . GLY B 1 15 ? -4.082 -22.859 -1.773 1 94.19 15 GLY B O 1
ATOM 1447 N N . THR B 1 16 ? -6.059 -23.578 -0.862 1 95.06 16 THR B N 1
ATOM 1448 C CA . THR B 1 16 ? -6.305 -24.578 -1.881 1 95.06 16 THR B CA 1
ATOM 1449 C C . THR B 1 16 ? -7.684 -24.391 -2.508 1 95.06 16 THR B C 1
ATOM 1451 O O . THR B 1 16 ? -8.484 -23.594 -2.033 1 95.06 16 THR B O 1
ATOM 1454 N N . VAL B 1 17 ? -7.891 -25.062 -3.633 1 96 17 VAL B N 1
ATOM 1455 C CA . VAL B 1 17 ? -9.164 -25.031 -4.336 1 96 17 VAL B CA 1
ATOM 1456 C C . VAL B 1 17 ? -9.492 -26.406 -4.895 1 96 17 VAL B C 1
ATOM 1458 O O . VAL B 1 17 ? -8.625 -27.297 -4.93 1 96 17 VAL B O 1
ATOM 1461 N N . LYS B 1 18 ? -10.703 -26.609 -5.223 1 96.69 18 LYS B N 1
ATOM 1462 C CA . LYS B 1 18 ? -11.109 -27.641 -6.164 1 96.69 18 LYS B CA 1
ATOM 1463 C C . LYS B 1 18 ? -11.609 -27.031 -7.473 1 96.69 18 LYS B C 1
ATOM 1465 O O . LYS B 1 18 ? -12.281 -26 -7.465 1 96.69 18 LYS B O 1
ATOM 1470 N N . VAL B 1 19 ? -11.273 -27.672 -8.523 1 96.06 19 VAL B N 1
ATOM 1471 C CA . VAL B 1 19 ? -11.742 -27.234 -9.828 1 96.06 19 VAL B CA 1
ATOM 1472 C C . VAL B 1 19 ? -12.438 -28.375 -10.547 1 96.06 19 VAL B C 1
ATOM 1474 O O . VAL B 1 19 ? -12.25 -29.547 -10.203 1 96.06 19 VAL B O 1
ATOM 1477 N N . THR B 1 20 ? -13.336 -28.078 -11.422 1 96.25 20 THR B N 1
ATOM 1478 C CA . THR B 1 20 ? -13.852 -29.031 -12.398 1 96.25 20 THR B CA 1
ATOM 1479 C C . THR B 1 20 ? -13.125 -28.891 -13.734 1 96.25 20 THR B C 1
ATOM 1481 O O . THR B 1 20 ? -13.094 -27.797 -14.32 1 96.25 20 THR B O 1
ATOM 1484 N N . PHE B 1 21 ? -12.555 -29.984 -14.125 1 94.56 21 PHE B N 1
ATOM 1485 C CA . PHE B 1 21 ? -11.844 -29.953 -15.398 1 94.56 21 PHE B CA 1
ATOM 1486 C C . PHE B 1 21 ? -12.82 -29.812 -16.562 1 94.56 21 PHE B C 1
ATOM 1488 O O . PHE B 1 21 ? -13.758 -30.594 -16.688 1 94.56 21 PHE B O 1
ATOM 1495 N N . GLU B 1 22 ? -12.547 -28.938 -17.391 1 90.38 22 GLU B N 1
ATOM 1496 C CA . GLU B 1 22 ? -13.484 -28.594 -18.453 1 90.38 22 GLU B CA 1
ATOM 1497 C C . GLU B 1 22 ? -13.523 -29.672 -19.516 1 90.38 22 GLU B C 1
ATOM 1499 O O . GLU B 1 22 ? -14.555 -29.875 -20.172 1 90.38 22 GLU B O 1
ATOM 1504 N N . ASP B 1 23 ? -12.414 -30.344 -19.719 1 90.69 23 ASP B N 1
ATOM 1505 C CA . ASP B 1 23 ? -12.344 -31.359 -20.766 1 90.69 23 ASP B CA 1
ATOM 1506 C C . ASP B 1 23 ? -13.008 -32.656 -20.312 1 90.69 23 ASP B C 1
ATOM 1508 O O . ASP B 1 23 ? -13.477 -33.438 -21.141 1 90.69 23 ASP B O 1
ATOM 1512 N N . LEU B 1 24 ? -13.086 -32.906 -18.984 1 89.06 24 LEU B N 1
ATOM 1513 C CA . LEU B 1 24 ? -13.57 -34.156 -18.469 1 89.06 24 LEU B CA 1
ATOM 1514 C C . LEU B 1 24 ? -14.859 -33.969 -17.672 1 89.06 24 LEU B C 1
ATOM 1516 O O . LEU B 1 24 ? -15.586 -34.938 -17.422 1 89.06 24 LEU B O 1
ATOM 1520 N N . ASP B 1 25 ? -15.125 -32.812 -17.25 1 91.31 25 ASP B N 1
ATOM 1521 C CA . ASP B 1 25 ? -16.25 -32.469 -16.375 1 91.31 25 ASP B CA 1
ATOM 1522 C C . ASP B 1 25 ? -16.203 -33.281 -15.086 1 91.31 25 ASP B C 1
ATOM 1524 O O . ASP B 1 25 ? -17.219 -33.812 -14.641 1 91.31 25 ASP B O 1
ATOM 1528 N N . ILE B 1 26 ? -15.016 -33.5 -14.562 1 92.31 26 ILE B N 1
ATOM 1529 C CA . ILE B 1 26 ? -14.805 -34.156 -13.273 1 92.31 26 ILE B CA 1
ATOM 1530 C C . ILE B 1 26 ? -14.062 -33.219 -12.336 1 92.31 26 ILE B C 1
ATOM 1532 O O . ILE B 1 26 ? -13.242 -32.406 -12.773 1 92.31 26 ILE B O 1
ATOM 1536 N N . PRO B 1 27 ? -14.383 -33.438 -11.133 1 93.19 27 PRO B N 1
ATOM 1537 C CA . PRO B 1 27 ? -13.719 -32.562 -10.156 1 93.19 27 PRO B CA 1
ATOM 1538 C C . PRO B 1 27 ? -12.273 -32.969 -9.891 1 93.19 27 PRO B C 1
ATOM 1540 O O . PRO B 1 27 ? -11.93 -34.156 -10.008 1 93.19 27 PRO B O 1
ATOM 1543 N N . SER B 1 28 ? -11.469 -32.062 -9.672 1 93.38 28 SER B N 1
ATOM 1544 C CA . SER B 1 28 ? -10.117 -32.344 -9.188 1 93.38 28 SER B CA 1
ATOM 1545 C C . SER B 1 28 ? -10.125 -32.719 -7.703 1 93.38 28 SER B C 1
ATOM 1547 O O . SER B 1 28 ? -11.141 -32.562 -7.027 1 93.38 28 SER B O 1
ATOM 1549 N N . ALA B 1 29 ? -8.992 -33.219 -7.227 1 93.62 29 ALA B N 1
ATOM 1550 C CA . ALA B 1 29 ? -8.734 -33.188 -5.793 1 93.62 29 ALA B CA 1
ATOM 1551 C C . ALA B 1 29 ? -8.523 -31.734 -5.316 1 93.62 29 ALA B C 1
ATOM 1553 O O . ALA B 1 29 ? -8.641 -30.797 -6.105 1 93.62 29 ALA B O 1
ATOM 1554 N N . GLU B 1 30 ? -8.445 -31.641 -3.992 1 94.94 30 GLU B N 1
ATOM 1555 C CA . GLU B 1 30 ? -8.023 -30.359 -3.445 1 94.94 30 GLU B CA 1
ATOM 1556 C C . GLU B 1 30 ? -6.578 -30.047 -3.824 1 94.94 30 GLU B C 1
ATOM 1558 O O . GLU B 1 30 ? -5.664 -30.797 -3.494 1 94.94 30 GLU B O 1
ATOM 1563 N N . ILE B 1 31 ? -6.375 -28.938 -4.551 1 94.44 31 ILE B N 1
ATOM 1564 C CA . ILE B 1 31 ? -5.031 -28.609 -5.02 1 94.44 31 ILE B CA 1
ATOM 1565 C C . ILE B 1 31 ? -4.656 -27.203 -4.59 1 94.44 31 ILE B C 1
ATOM 1567 O O . ILE B 1 31 ? -5.523 -26.328 -4.461 1 94.44 31 ILE B O 1
ATOM 1571 N N . PRO B 1 32 ? -3.391 -26.984 -4.305 1 94.56 32 PRO B N 1
ATOM 1572 C CA . PRO B 1 32 ? -2.969 -25.625 -3.918 1 94.56 32 PRO B CA 1
ATOM 1573 C C . PRO B 1 32 ? -3.074 -24.625 -5.066 1 94.56 32 PRO B C 1
ATOM 1575 O O . PRO B 1 32 ? -2.951 -25 -6.234 1 94.56 32 PRO B O 1
ATOM 1578 N N . VAL B 1 33 ? -3.305 -23.375 -4.727 1 95.06 33 VAL B N 1
ATOM 1579 C CA . VAL B 1 33 ? -3.189 -22.25 -5.648 1 95.06 33 VAL B CA 1
ATOM 1580 C C . VAL B 1 33 ? -1.741 -21.781 -5.699 1 95.06 33 VAL B C 1
ATOM 1582 O O . VAL B 1 33 ? -1.089 -21.625 -4.664 1 95.06 33 VAL B O 1
ATOM 1585 N N . LEU B 1 34 ? -1.24 -21.609 -6.887 1 93.88 34 LEU B N 1
ATOM 1586 C CA . LEU B 1 34 ? 0.097 -21.047 -6.988 1 93.88 34 LEU B CA 1
ATOM 1587 C C . LEU B 1 34 ? 0.123 -19.625 -6.43 1 93.88 34 LEU B C 1
ATOM 1589 O O . LEU B 1 34 ? -0.576 -18.734 -6.93 1 93.88 34 LEU B O 1
ATOM 1593 N N . GLN B 1 35 ? 0.907 -19.344 -5.434 1 90.5 35 GLN B N 1
ATOM 1594 C CA . GLN B 1 35 ? 0.954 -18.062 -4.73 1 90.5 35 GLN B CA 1
ATOM 1595 C C . GLN B 1 35 ? 2.232 -17.312 -5.062 1 90.5 35 GLN B C 1
ATOM 1597 O O . GLN B 1 35 ? 2.303 -16.094 -4.875 1 90.5 35 GLN B O 1
ATOM 1602 N N . GLY B 1 36 ? 3.275 -17.953 -5.508 1 88.06 36 GLY B N 1
ATOM 1603 C CA . GLY B 1 36 ? 4.582 -17.375 -5.781 1 88.06 36 GLY B CA 1
ATOM 1604 C C . GLY B 1 36 ? 5.59 -17.641 -4.672 1 88.06 36 GLY B C 1
ATOM 1605 O O . GLY B 1 36 ? 6.535 -18.406 -4.852 1 88.06 36 GLY B O 1
ATOM 1606 N N . ARG B 1 37 ? 5.391 -17.016 -3.549 1 89.19 37 ARG B N 1
ATOM 1607 C CA . ARG B 1 37 ? 6.262 -17.188 -2.391 1 89.19 37 ARG B CA 1
ATOM 1608 C C . ARG B 1 37 ? 5.457 -17.578 -1.157 1 89.19 37 ARG B C 1
ATOM 1610 O O . ARG B 1 37 ? 4.488 -16.906 -0.798 1 89.19 37 ARG B O 1
ATOM 1617 N N . THR B 1 38 ? 5.91 -18.641 -0.478 1 91.56 38 THR B N 1
ATOM 1618 C CA . THR B 1 38 ? 5.125 -19.188 0.623 1 91.56 38 THR B CA 1
ATOM 1619 C C . THR B 1 38 ? 5.988 -19.375 1.865 1 91.56 38 THR B C 1
ATOM 1621 O O . THR B 1 38 ? 5.512 -19.859 2.893 1 91.56 38 THR B O 1
ATOM 1624 N N . GLU B 1 39 ? 7.285 -19.062 1.706 1 86.88 39 GLU B N 1
ATOM 1625 C CA . GLU B 1 39 ? 8.172 -19.188 2.857 1 86.88 39 GLU B CA 1
ATOM 1626 C C . GLU B 1 39 ? 8.852 -17.844 3.168 1 86.88 39 GLU B C 1
ATOM 1628 O O . GLU B 1 39 ? 9.25 -17.125 2.256 1 86.88 39 GLU B O 1
ATOM 1633 N N . LYS B 1 40 ? 9.055 -17.469 4.453 1 83.5 40 LYS B N 1
ATOM 1634 C CA . LYS B 1 40 ? 9.672 -16.234 4.934 1 83.5 40 LYS B CA 1
ATOM 1635 C C . LYS B 1 40 ? 8.922 -15.008 4.422 1 83.5 40 LYS B C 1
ATOM 1637 O O . LYS B 1 40 ? 8.414 -14.211 5.211 1 83.5 40 LYS B O 1
ATOM 1642 N N . THR B 1 41 ? 8.883 -14.812 3.051 1 87.19 41 THR B N 1
ATOM 1643 C CA . THR B 1 41 ? 7.906 -13.922 2.422 1 87.19 41 THR B CA 1
ATOM 1644 C C . THR B 1 41 ? 6.727 -14.719 1.872 1 87.19 41 THR B C 1
ATOM 1646 O O . THR B 1 41 ? 6.918 -15.727 1.186 1 87.19 41 THR B O 1
ATOM 1649 N N . LYS B 1 42 ? 5.551 -14.25 2.279 1 92.38 42 LYS B N 1
ATOM 1650 C CA . LYS B 1 42 ? 4.352 -15 1.901 1 92.38 42 LYS B CA 1
ATOM 1651 C C . LYS B 1 42 ? 3.357 -14.102 1.165 1 92.38 42 LYS B C 1
ATOM 1653 O O . LYS B 1 42 ? 3.072 -12.992 1.606 1 92.38 42 LYS B O 1
ATOM 1658 N N . HIS B 1 43 ? 3.002 -14.57 0.028 1 92.81 43 HIS B N 1
ATOM 1659 C CA . HIS B 1 43 ? 1.901 -13.969 -0.718 1 92.81 43 HIS B CA 1
ATOM 1660 C C . HIS B 1 43 ? 0.636 -14.812 -0.604 1 92.81 43 HIS B C 1
ATOM 1662 O O . HIS B 1 43 ? 0.704 -16.047 -0.616 1 92.81 43 HIS B O 1
ATOM 1668 N N . TYR B 1 44 ? -0.451 -14.234 -0.413 1 93.62 44 TYR B N 1
ATOM 1669 C CA . TYR B 1 44 ? -1.721 -14.953 -0.347 1 93.62 44 TYR B CA 1
ATOM 1670 C C . TYR B 1 44 ? -2.805 -14.211 -1.124 1 93.62 44 TYR B C 1
ATOM 1672 O O . TYR B 1 44 ? -3.098 -13.047 -0.838 1 93.62 44 TYR B O 1
ATOM 1680 N N . SER B 1 45 ? -3.316 -14.742 -2.113 1 92.56 45 SER B N 1
ATOM 1681 C CA . SER B 1 45 ? -4.426 -14.305 -2.957 1 92.56 45 SER B CA 1
ATOM 1682 C C . SER B 1 45 ? -5.188 -15.492 -3.525 1 92.56 45 SER B C 1
ATOM 1684 O O . SER B 1 45 ? -4.602 -16.375 -4.164 1 92.56 45 SER B O 1
ATOM 1686 N N . MET B 1 46 ? -6.473 -15.516 -3.305 1 93.31 46 MET B N 1
ATOM 1687 C CA . MET B 1 46 ? -7.262 -16.672 -3.699 1 93.31 46 MET B CA 1
ATOM 1688 C C . MET B 1 46 ? -8.227 -16.328 -4.828 1 93.31 46 MET B C 1
ATOM 1690 O O . MET B 1 46 ? -8.742 -15.203 -4.883 1 93.31 46 MET B O 1
ATOM 1694 N N . PRO B 1 47 ? -8.461 -17.281 -5.668 1 93.31 47 PRO B N 1
ATOM 1695 C CA . PRO B 1 47 ? -9.484 -17.047 -6.695 1 93.31 47 PRO B CA 1
ATOM 1696 C C . PRO B 1 47 ? -10.898 -17.062 -6.129 1 93.31 47 PRO B C 1
ATOM 1698 O O . PRO B 1 47 ? -11.086 -17.203 -4.918 1 93.31 47 PRO B O 1
ATOM 1701 N N . LYS B 1 48 ? -11.844 -16.797 -7.039 1 91 48 LYS B N 1
ATOM 1702 C CA . LYS B 1 48 ? -13.266 -16.875 -6.703 1 91 48 LYS B CA 1
ATOM 1703 C C . LYS B 1 48 ? -13.93 -18.062 -7.398 1 91 48 LYS B C 1
ATOM 1705 O O . LYS B 1 48 ? -13.461 -18.516 -8.438 1 91 48 LYS B O 1
ATOM 1710 N N . ILE B 1 49 ? -15.016 -18.484 -6.754 1 93.56 49 ILE B N 1
ATOM 1711 C CA . ILE B 1 49 ? -15.789 -19.562 -7.375 1 93.56 49 ILE B CA 1
ATOM 1712 C C . ILE B 1 49 ? -16.281 -19.109 -8.75 1 93.56 49 ILE B C 1
ATOM 1714 O O . ILE B 1 49 ? -16.719 -17.984 -8.922 1 93.56 49 ILE B O 1
ATOM 1718 N N . GLY B 1 50 ? -16.094 -19.953 -9.688 1 92.19 50 GLY B N 1
ATOM 1719 C CA . GLY B 1 50 ? -16.531 -19.656 -11.047 1 92.19 50 GLY B CA 1
ATOM 1720 C C . GLY B 1 50 ? -15.398 -19.203 -11.953 1 92.19 50 GLY B C 1
ATOM 1721 O O . GLY B 1 50 ? -15.555 -19.188 -13.18 1 92.19 50 GLY B O 1
ATOM 1722 N N . GLU B 1 51 ? -14.305 -18.828 -11.445 1 92.56 51 GLU B N 1
ATOM 1723 C CA . GLU B 1 51 ? -13.164 -18.438 -12.266 1 92.56 51 GLU B CA 1
ATOM 1724 C C . GLU B 1 51 ? -12.602 -19.641 -13.023 1 92.56 51 GLU B C 1
ATOM 1726 O O . GLU B 1 51 ? -12.422 -20.719 -12.453 1 92.56 51 GLU B O 1
ATOM 1731 N N . SER B 1 52 ? -12.336 -19.422 -14.297 1 93.12 52 SER B N 1
ATOM 1732 C CA . SER B 1 52 ? -11.719 -20.438 -15.141 1 93.12 52 SER B CA 1
ATOM 1733 C C . SER B 1 52 ? -10.234 -20.156 -15.344 1 93.12 52 SER B C 1
ATOM 1735 O O . SER B 1 52 ? -9.859 -19.062 -15.781 1 93.12 52 SER B O 1
ATOM 1737 N N . GLY B 1 53 ? -9.453 -21.156 -14.977 1 94.19 53 GLY B N 1
ATOM 1738 C CA . GLY B 1 53 ? -8.016 -20.984 -15.109 1 94.19 53 GLY B CA 1
ATOM 1739 C C . GLY B 1 53 ? -7.301 -22.234 -15.555 1 94.19 53 GLY B C 1
ATOM 1740 O O . GLY B 1 53 ? -7.926 -23.156 -16.094 1 94.19 53 GLY B O 1
ATOM 1741 N N . ILE B 1 54 ? -5.93 -22.219 -15.484 1 95.12 54 ILE B N 1
ATOM 1742 C CA . ILE B 1 54 ? -5.074 -23.312 -15.93 1 95.12 54 ILE B CA 1
ATOM 1743 C C . ILE B 1 54 ? -4.547 -24.078 -14.719 1 95.12 54 ILE B C 1
ATOM 1745 O O . ILE B 1 54 ? -4.191 -23.484 -13.703 1 95.12 54 ILE B O 1
ATOM 1749 N N . CYS B 1 55 ? -4.625 -25.406 -14.828 1 94.62 55 CYS B N 1
ATOM 1750 C CA . CYS B 1 55 ? -4.027 -26.297 -13.844 1 94.62 55 CYS B CA 1
ATOM 1751 C C . CYS B 1 55 ? -2.873 -27.094 -14.445 1 94.62 55 CYS B C 1
ATOM 1753 O O . CYS B 1 55 ? -2.93 -27.484 -15.617 1 94.62 55 CYS B O 1
ATOM 1755 N N . ILE B 1 56 ? -1.858 -27.266 -13.656 1 94.44 56 ILE B N 1
ATOM 1756 C CA . ILE B 1 56 ? -0.739 -28.094 -14.117 1 94.44 56 ILE B CA 1
ATOM 1757 C C . ILE B 1 56 ? -0.509 -29.234 -13.141 1 94.44 56 ILE B C 1
ATOM 1759 O O . ILE B 1 56 ? -0.58 -29.062 -11.922 1 94.44 56 ILE B O 1
ATOM 1763 N N . PHE B 1 57 ? -0.217 -30.375 -13.703 1 91.88 57 PHE B N 1
ATOM 1764 C CA . PHE B 1 57 ? 0.031 -31.578 -12.938 1 91.88 57 PHE B CA 1
ATOM 1765 C C . PHE B 1 57 ? 1.298 -32.281 -13.414 1 91.88 57 PHE B C 1
ATOM 1767 O O . PHE B 1 57 ? 1.481 -32.5 -14.617 1 91.88 57 PHE B O 1
ATOM 1774 N N . PRO B 1 58 ? 2.203 -32.531 -12.438 1 89.12 58 PRO B N 1
ATOM 1775 C CA . PRO B 1 58 ? 3.277 -33.438 -12.859 1 89.12 58 PRO B CA 1
ATOM 1776 C C . PRO B 1 58 ? 2.752 -34.75 -13.469 1 89.12 58 PRO B C 1
ATOM 1778 O O . PRO B 1 58 ? 1.617 -35.156 -13.195 1 89.12 58 PRO B O 1
ATOM 1781 N N . GLU B 1 59 ? 3.623 -35.344 -14.258 1 82.62 59 GLU B N 1
ATOM 1782 C CA . GLU B 1 59 ? 3.209 -36.594 -14.914 1 82.62 59 GLU B CA 1
ATOM 1783 C C . GLU B 1 59 ? 2.775 -37.625 -13.891 1 82.62 59 GLU B C 1
ATOM 1785 O O . GLU B 1 59 ? 3.428 -37.812 -12.859 1 82.62 59 GLU B O 1
ATOM 1790 N N . ASN B 1 60 ? 1.664 -38.312 -14.125 1 80.31 60 ASN B N 1
ATOM 1791 C CA . ASN B 1 60 ? 1.094 -39.406 -13.336 1 80.31 60 ASN B CA 1
ATOM 1792 C C . ASN B 1 60 ? 0.766 -38.938 -11.914 1 80.31 60 ASN B C 1
ATOM 1794 O O . ASN B 1 60 ? 0.928 -39.719 -10.969 1 80.31 60 ASN B O 1
ATOM 1798 N N . SER B 1 61 ? 0.55 -37.781 -11.695 1 81.12 61 SER B N 1
ATOM 1799 C CA . SER B 1 61 ? 0.206 -37.281 -10.375 1 81.12 61 SER B CA 1
ATOM 1800 C C . SER B 1 61 ? -1.184 -36.656 -10.367 1 81.12 61 SER B C 1
ATOM 1802 O O . SER B 1 61 ? -1.618 -36.094 -11.367 1 81.12 61 SER B O 1
ATOM 1804 N N . PHE B 1 62 ? -1.902 -36.812 -9.219 1 78.19 62 PHE B N 1
ATOM 1805 C CA . PHE B 1 62 ? -3.176 -36.125 -9.008 1 78.19 62 PHE B CA 1
ATOM 1806 C C . PHE B 1 62 ? -2.979 -34.875 -8.203 1 78.19 62 PHE B C 1
ATOM 1808 O O . PHE B 1 62 ? -3.926 -34.094 -7.988 1 78.19 62 PHE B O 1
ATOM 1815 N N . SER B 1 63 ? -1.749 -34.688 -7.836 1 84.88 63 SER B N 1
ATOM 1816 C CA . SER B 1 63 ? -1.404 -33.469 -7.137 1 84.88 63 SER B CA 1
ATOM 1817 C C . SER B 1 63 ? -0.832 -32.438 -8.094 1 84.88 63 SER B C 1
ATOM 1819 O O . SER B 1 63 ? -0.013 -32.75 -8.953 1 84.88 63 SER B O 1
ATOM 1821 N N . GLY B 1 64 ? -1.349 -31.297 -8.148 1 91 64 GLY B N 1
ATOM 1822 C CA . GLY B 1 64 ? -0.923 -30.234 -9.031 1 91 64 GLY B CA 1
ATOM 1823 C C . GLY B 1 64 ? -1.185 -28.844 -8.469 1 91 64 GLY B C 1
ATOM 1824 O O . GLY B 1 64 ? -1.196 -28.672 -7.246 1 91 64 GLY B O 1
ATOM 1825 N N . PHE B 1 65 ? -1.229 -27.922 -9.352 1 94.19 65 PHE B N 1
ATOM 1826 C CA . PHE B 1 65 ? -1.46 -26.547 -8.961 1 94.19 65 PHE B CA 1
ATOM 1827 C C . PHE B 1 65 ? -2.521 -25.906 -9.844 1 94.19 65 PHE B C 1
ATOM 1829 O O . PHE B 1 65 ? -2.58 -26.172 -11.047 1 94.19 65 PHE B O 1
ATOM 1836 N N . TYR B 1 66 ? -3.354 -25.156 -9.18 1 95.06 66 TYR B N 1
ATOM 1837 C CA . TYR B 1 66 ? -4.098 -24.141 -9.914 1 95.06 66 TYR B CA 1
ATOM 1838 C C . TYR B 1 66 ? -3.252 -22.891 -10.125 1 95.06 66 TYR B C 1
ATOM 1840 O O . TYR B 1 66 ? -2.838 -22.25 -9.164 1 95.06 66 TYR B O 1
ATOM 1848 N N . LEU B 1 67 ? -2.953 -22.438 -11.32 1 93.88 67 LEU B N 1
ATOM 1849 C CA . LEU B 1 67 ? -2.021 -21.344 -11.602 1 93.88 67 LEU B CA 1
ATOM 1850 C C . LEU B 1 67 ? -2.74 -20 -11.617 1 93.88 67 LEU B C 1
ATOM 1852 O O . LEU B 1 67 ? -2.17 -18.984 -11.219 1 93.88 67 LEU B O 1
ATOM 1856 N N . GLY B 1 68 ? -3.9 -19.969 -12.102 1 92.69 68 GLY B N 1
ATOM 1857 C CA . GLY B 1 68 ? -4.633 -18.719 -12.234 1 92.69 68 GLY B CA 1
ATOM 1858 C C . GLY B 1 68 ? -5.434 -18.641 -13.523 1 92.69 68 GLY B C 1
ATOM 1859 O O . GLY B 1 68 ? -5.395 -19.547 -14.344 1 92.69 68 GLY B O 1
ATOM 1860 N N . SER B 1 69 ? -6.172 -17.5 -13.625 1 92.31 69 SER B N 1
ATOM 1861 C CA . SER B 1 69 ? -7.098 -17.312 -14.734 1 92.31 69 SER B CA 1
ATOM 1862 C C . SER B 1 69 ? -6.605 -16.219 -15.68 1 92.31 69 SER B C 1
ATOM 1864 O O . SER B 1 69 ? -5.594 -15.57 -15.414 1 92.31 69 SER B O 1
ATOM 1866 N N . GLY B 1 70 ? -7.168 -16.125 -16.922 1 87.06 70 GLY B N 1
ATOM 1867 C CA . GLY B 1 70 ? -7.008 -15.047 -17.875 1 87.06 70 GLY B CA 1
ATOM 1868 C C . GLY B 1 70 ? -8.328 -14.445 -18.328 1 87.06 70 GLY B C 1
ATOM 1869 O O . GLY B 1 70 ? -9.391 -14.984 -18.031 1 87.06 70 GLY B O 1
ATOM 1870 N N . TYR B 1 71 ? -8.211 -13.289 -18.875 1 88.5 71 TYR B N 1
ATOM 1871 C CA . TYR B 1 71 ? -9.414 -12.617 -19.359 1 88.5 71 TYR B CA 1
ATOM 1872 C C . TYR B 1 71 ? -9.922 -13.266 -20.641 1 88.5 71 TYR B C 1
ATOM 1874 O O . TYR B 1 71 ? -9.141 -13.836 -21.406 1 88.5 71 TYR B O 1
ATOM 1882 N N . ASN B 1 72 ? -11.172 -13.266 -20.844 1 84.88 72 ASN B N 1
ATOM 1883 C CA . ASN B 1 72 ? -11.867 -13.703 -22.047 1 84.88 72 ASN B CA 1
ATOM 1884 C C . ASN B 1 72 ? -13.164 -12.93 -22.25 1 84.88 72 ASN B C 1
ATOM 1886 O O . ASN B 1 72 ? -13.43 -11.953 -21.562 1 84.88 72 ASN B O 1
ATOM 1890 N N . ASP B 1 73 ? -13.953 -13.312 -23.234 1 86 73 ASP B N 1
ATOM 1891 C CA . ASP B 1 73 ? -15.172 -12.578 -23.547 1 86 73 ASP B CA 1
ATOM 1892 C C . ASP B 1 73 ? -16.109 -12.547 -22.359 1 86 73 ASP B C 1
ATOM 1894 O O . ASP B 1 73 ? -16.766 -11.531 -22.094 1 86 73 ASP B O 1
ATOM 1898 N N . ALA B 1 74 ? -16.219 -13.633 -21.609 1 83.5 74 ALA B N 1
ATOM 1899 C CA . ALA B 1 74 ? -17.094 -13.727 -20.453 1 83.5 74 ALA B CA 1
ATOM 1900 C C . ALA B 1 74 ? -16.531 -12.938 -19.266 1 83.5 74 ALA B C 1
ATOM 1902 O O . ALA B 1 74 ? -17.297 -12.461 -18.422 1 83.5 74 ALA B O 1
ATOM 1903 N N . THR B 1 75 ? -15.266 -12.812 -19.109 1 86.56 75 THR B N 1
ATOM 1904 C CA . THR B 1 75 ? -14.555 -12.062 -18.078 1 86.56 75 THR B CA 1
ATOM 1905 C C . THR B 1 75 ? -13.57 -11.078 -18.703 1 86.56 75 THR B C 1
ATOM 1907 O O . THR B 1 75 ? -12.367 -11.352 -18.766 1 86.56 75 THR B O 1
ATOM 1910 N N . PRO B 1 76 ? -14.086 -9.953 -19.141 1 89.62 76 PRO B N 1
ATOM 1911 C CA . PRO B 1 76 ? -13.242 -9.008 -19.859 1 89.62 76 PRO B CA 1
ATOM 1912 C C . PRO B 1 76 ? -12.297 -8.234 -18.953 1 89.62 76 PRO B C 1
ATOM 1914 O O . PRO B 1 76 ? -12.43 -8.289 -17.719 1 89.62 76 PRO B O 1
ATOM 1917 N N . ILE B 1 77 ? -11.352 -7.57 -19.516 1 90 77 ILE B N 1
ATOM 1918 C CA . ILE B 1 77 ? -10.391 -6.746 -18.797 1 90 77 ILE B CA 1
ATOM 1919 C C . ILE B 1 77 ? -11.117 -5.629 -18.062 1 90 77 ILE B C 1
ATOM 1921 O O . ILE B 1 77 ? -12.25 -5.277 -18.406 1 90 77 ILE B O 1
ATOM 1925 N N . PRO B 1 78 ? -10.484 -5.094 -17 1 90.94 78 PRO B N 1
ATOM 1926 C CA . PRO B 1 78 ? -11.086 -3.926 -16.344 1 90.94 78 PRO B CA 1
ATOM 1927 C C . PRO B 1 78 ? -11.281 -2.75 -17.297 1 90.94 78 PRO B C 1
ATOM 1929 O O . PRO B 1 78 ? -10.461 -2.547 -18.203 1 90.94 78 PRO B O 1
ATOM 1932 N N . ILE B 1 79 ? -12.234 -2.021 -17.094 1 89.75 79 ILE B N 1
ATOM 1933 C CA . ILE B 1 79 ? -12.625 -0.917 -17.969 1 89.75 79 ILE B CA 1
ATOM 1934 C C . ILE B 1 79 ? -11.469 0.073 -18.078 1 89.75 79 ILE B C 1
ATOM 1936 O O . ILE B 1 79 ? -11.195 0.591 -19.172 1 89.75 79 ILE B O 1
ATOM 1940 N N . SER B 1 80 ? -10.719 0.223 -17.047 1 89.56 80 SER B N 1
ATOM 1941 C CA . SER B 1 80 ? -9.688 1.248 -17.031 1 89.56 80 SER B CA 1
ATOM 1942 C C . SER B 1 80 ? -8.344 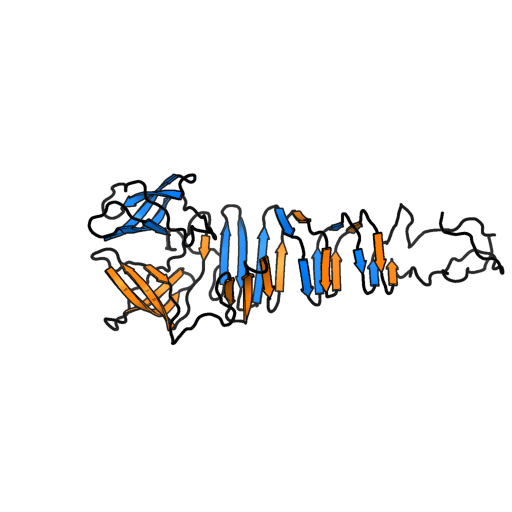0.682 -17.469 1 89.56 80 SER B C 1
ATOM 1944 O O . SER B 1 80 ? -7.34 1.401 -17.516 1 89.56 80 SER B O 1
ATOM 1946 N N . ALA B 1 81 ? -8.32 -0.55 -17.797 1 91.19 81 ALA B N 1
ATOM 1947 C CA . ALA B 1 81 ? -7.078 -1.153 -18.281 1 91.19 81 ALA B CA 1
ATOM 1948 C C . ALA B 1 81 ? -6.789 -0.752 -19.719 1 91.19 81 ALA B C 1
ATOM 1950 O O . ALA B 1 81 ? -7.699 -0.703 -20.547 1 91.19 81 ALA B O 1
ATOM 1951 N N . LYS B 1 82 ? -5.547 -0.375 -20.016 1 90.62 82 LYS B N 1
ATOM 1952 C CA . LYS B 1 82 ? -5.047 -0.023 -21.344 1 90.62 82 LYS B CA 1
ATOM 1953 C C . LYS B 1 82 ? -3.529 -0.16 -21.406 1 90.62 82 LYS B C 1
ATOM 1955 O O . LYS B 1 82 ? -2.881 -0.455 -20.406 1 90.62 82 LYS B O 1
ATOM 1960 N N . GLU B 1 83 ? -3.049 -0.051 -22.609 1 91.19 83 GLU B N 1
ATOM 1961 C CA . GLU B 1 83 ? -1.6 -0.129 -22.766 1 91.19 83 GLU B CA 1
ATOM 1962 C C . GLU B 1 83 ? -0.882 0.812 -21.812 1 91.19 83 GLU B C 1
ATOM 1964 O O . GLU B 1 83 ? -1.274 1.972 -21.656 1 91.19 83 GLU B O 1
ATOM 1969 N N . GLY B 1 84 ? 0.11 0.297 -21.094 1 89.62 84 GLY B N 1
ATOM 1970 C CA . GLY B 1 84 ? 0.919 1.102 -20.188 1 89.62 84 GLY B CA 1
ATOM 1971 C C . GLY B 1 84 ? 0.308 1.249 -18.812 1 89.62 84 GLY B C 1
ATOM 1972 O O . GLY B 1 84 ? 0.805 2.018 -17.984 1 89.62 84 GLY B O 1
ATOM 1973 N N . VAL B 1 85 ? -0.816 0.565 -18.594 1 93.12 85 VAL B N 1
ATOM 1974 C CA . VAL B 1 85 ? -1.473 0.66 -17.297 1 93.12 85 VAL B CA 1
ATOM 1975 C C . VAL B 1 85 ? -1.405 -0.69 -16.578 1 93.12 85 VAL B C 1
ATOM 1977 O O . VAL B 1 85 ? -1.694 -1.729 -17.172 1 93.12 85 VAL B O 1
ATOM 1980 N N . GLU B 1 86 ? -0.913 -0.699 -15.406 1 93.38 86 GLU B N 1
ATOM 1981 C CA . GLU B 1 86 ? -1.09 -1.798 -14.461 1 93.38 86 GLU B CA 1
ATOM 1982 C C . GLU B 1 86 ? -2.182 -1.479 -13.445 1 93.38 86 GLU B C 1
ATOM 1984 O O . GLU B 1 86 ? -2.186 -0.4 -12.852 1 93.38 86 GLU B O 1
ATOM 1989 N N . ILE B 1 87 ? -3.098 -2.455 -13.297 1 94.44 87 ILE B N 1
ATOM 1990 C CA . ILE B 1 87 ? -4.25 -2.08 -12.484 1 94.44 87 ILE B CA 1
ATOM 1991 C C . ILE B 1 87 ? -4.75 -3.295 -11.711 1 94.44 87 ILE B C 1
ATOM 1993 O O . ILE B 1 87 ? -4.762 -4.41 -12.234 1 94.44 87 ILE B O 1
ATOM 1997 N N . THR B 1 88 ? -5.078 -3.115 -10.477 1 94.75 88 THR B N 1
ATOM 1998 C CA . THR B 1 88 ? -5.848 -4.027 -9.641 1 94.75 88 THR B CA 1
ATOM 1999 C C . THR B 1 88 ? -7.199 -3.42 -9.281 1 94.75 88 THR B C 1
ATOM 2001 O O . THR B 1 88 ? -7.262 -2.297 -8.773 1 94.75 88 THR B O 1
ATOM 2004 N N . VAL B 1 89 ? -8.203 -4.141 -9.633 1 94.38 89 VAL B N 1
ATOM 2005 C CA . VAL B 1 89 ? -9.555 -3.76 -9.258 1 94.38 89 VAL B CA 1
ATOM 2006 C C . VAL B 1 89 ? -10.133 -4.785 -8.289 1 94.38 89 VAL B C 1
ATOM 2008 O O . VAL B 1 89 ? -10.211 -5.977 -8.602 1 94.38 89 VAL B O 1
ATOM 2011 N N . PHE B 1 90 ? -10.5 -4.309 -7.125 1 93.56 90 PHE B N 1
ATOM 2012 C CA . PHE B 1 90 ? -11.07 -5.203 -6.129 1 93.56 90 PHE B CA 1
ATOM 2013 C C . PHE B 1 90 ? -12.586 -5.277 -6.27 1 93.56 90 PHE B C 1
ATOM 2015 O O . PHE B 1 90 ? -13.195 -4.426 -6.918 1 93.56 90 PHE B O 1
ATOM 2022 N N . ASN B 1 91 ? -13.141 -6.293 -5.676 1 91.12 91 ASN B N 1
ATOM 2023 C CA . ASN B 1 91 ? -14.562 -6.578 -5.84 1 91.12 91 ASN B CA 1
ATOM 2024 C C . ASN B 1 91 ? -15.43 -5.422 -5.348 1 91.12 91 ASN B C 1
ATOM 2026 O O . ASN B 1 91 ? -16.516 -5.18 -5.879 1 91.12 91 ASN B O 1
ATOM 2030 N N . ASP B 1 92 ? -14.984 -4.668 -4.352 1 93.5 92 ASP B N 1
ATOM 2031 C CA . ASP B 1 92 ? -15.766 -3.582 -3.768 1 93.5 92 ASP B CA 1
ATOM 2032 C C . ASP B 1 92 ? -15.602 -2.295 -4.57 1 93.5 92 ASP B C 1
ATOM 2034 O O . ASP B 1 92 ? -16.172 -1.259 -4.215 1 93.5 92 ASP B O 1
ATOM 2038 N N . GLY B 1 93 ? -14.703 -2.32 -5.598 1 93.31 93 GLY B N 1
ATOM 2039 C CA . GLY B 1 93 ? -14.523 -1.167 -6.469 1 93.31 93 GLY B CA 1
ATOM 2040 C C . GLY B 1 93 ? -13.242 -0.404 -6.188 1 93.31 93 GLY B C 1
ATOM 2041 O O . GLY B 1 93 ? -12.883 0.51 -6.934 1 93.31 93 GLY B O 1
ATOM 2042 N N . THR B 1 94 ? -12.562 -0.74 -5.125 1 96.62 94 THR B N 1
ATOM 2043 C CA . THR B 1 94 ? -11.258 -0.135 -4.855 1 96.62 94 THR B CA 1
ATOM 2044 C C . THR B 1 94 ? -10.297 -0.393 -6.008 1 96.62 94 THR B C 1
ATOM 2046 O O . THR B 1 94 ? -10.242 -1.501 -6.547 1 96.62 94 THR B O 1
ATOM 2049 N N . ILE B 1 95 ? -9.492 0.636 -6.309 1 96.62 95 ILE B N 1
ATOM 2050 C CA . ILE B 1 95 ? -8.586 0.553 -7.441 1 96.62 95 ILE B CA 1
ATOM 2051 C C . ILE B 1 95 ? -7.176 0.956 -7.004 1 96.62 95 ILE B C 1
ATOM 2053 O O . ILE B 1 95 ? -7.004 1.926 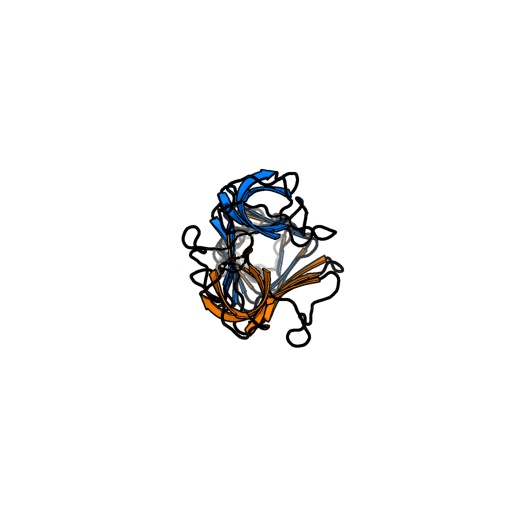-6.262 1 96.62 95 ILE B O 1
ATOM 2057 N N . ILE B 1 96 ? -6.191 0.196 -7.32 1 97.06 96 ILE B N 1
ATOM 2058 C CA . ILE B 1 96 ? -4.781 0.568 -7.32 1 97.06 96 ILE B CA 1
ATOM 2059 C C . ILE B 1 96 ? -4.219 0.462 -8.734 1 97.06 96 ILE B C 1
ATOM 2061 O O . ILE B 1 96 ? -4.258 -0.607 -9.352 1 97.06 96 ILE B O 1
ATOM 2065 N N . SER B 1 97 ? -3.744 1.591 -9.273 1 96.94 97 SER B N 1
ATOM 2066 C CA . SER B 1 97 ? -3.291 1.538 -10.664 1 96.94 97 SER B CA 1
ATOM 2067 C C . SER B 1 97 ? -2.094 2.455 -10.891 1 96.94 97 SER B C 1
ATOM 2069 O O . SER B 1 97 ? -1.879 3.402 -10.125 1 96.94 97 SER B O 1
ATOM 2071 N N . TYR B 1 98 ? -1.248 2.094 -11.844 1 97.12 98 TYR B N 1
ATOM 2072 C CA . TYR B 1 98 ? -0.16 2.93 -12.336 1 97.12 98 TYR B CA 1
ATOM 2073 C C . TYR B 1 98 ? -0.262 3.125 -13.844 1 97.12 98 TYR B C 1
ATOM 2075 O O . TYR B 1 98 ? -0.404 2.156 -14.594 1 97.12 98 TYR B O 1
ATOM 2083 N N . ASP B 1 99 ? -0.254 4.422 -14.211 1 96.19 99 ASP B N 1
ATOM 2084 C CA . ASP B 1 99 ? -0.27 4.797 -15.625 1 96.19 99 ASP B CA 1
ATOM 2085 C C . ASP B 1 99 ? 1.09 5.332 -16.062 1 96.19 99 ASP B C 1
ATOM 2087 O O . ASP B 1 99 ? 1.495 6.422 -15.656 1 96.19 99 ASP B O 1
ATOM 2091 N N . GLU B 1 100 ? 1.755 4.57 -16.938 1 94.5 100 GLU B N 1
ATOM 2092 C CA . GLU B 1 100 ? 3.115 4.91 -17.344 1 94.5 100 GLU B CA 1
ATOM 2093 C C . GLU B 1 100 ? 3.135 6.172 -18.203 1 94.5 100 GLU B C 1
ATOM 2095 O O . GLU B 1 100 ? 4.133 6.895 -18.234 1 94.5 100 GLU B O 1
ATOM 2100 N N . LYS B 1 101 ? 2.064 6.414 -18.938 1 93.88 101 LYS B N 1
ATOM 2101 C CA . LYS B 1 101 ? 2.021 7.586 -19.812 1 93.88 101 LYS B CA 1
ATOM 2102 C C . LYS B 1 101 ? 1.98 8.875 -18.984 1 93.88 101 LYS B C 1
ATOM 2104 O O . LYS B 1 101 ? 2.723 9.82 -19.266 1 93.88 101 LYS B O 1
ATOM 2109 N N . SER B 1 102 ? 1.177 8.945 -17.969 1 96.81 102 SER B N 1
ATOM 2110 C CA . SER B 1 102 ? 1.059 10.133 -17.109 1 96.81 102 SER B CA 1
ATOM 2111 C C . SER B 1 102 ? 1.951 10.023 -15.883 1 96.81 102 SER B C 1
ATOM 2113 O O . SER B 1 102 ? 2.033 10.953 -15.086 1 96.81 102 SER B O 1
ATOM 2115 N N . SER B 1 103 ? 2.633 8.812 -15.672 1 97.56 103 SER B N 1
ATOM 2116 C CA . SER B 1 103 ? 3.43 8.516 -14.484 1 97.56 103 SER B CA 1
ATOM 2117 C C . SER B 1 103 ? 2.635 8.773 -13.211 1 97.56 103 SER B C 1
ATOM 2119 O O . SER B 1 103 ? 3.094 9.492 -12.32 1 97.56 103 SER B O 1
ATOM 2121 N N . LYS B 1 104 ? 1.479 8.18 -13.195 1 98 104 LYS B N 1
ATOM 2122 C CA . LYS B 1 104 ? 0.55 8.438 -12.102 1 98 104 LYS B CA 1
ATOM 2123 C C . LYS B 1 104 ? 0.211 7.152 -11.352 1 98 104 LYS B C 1
ATOM 2125 O O . LYS B 1 104 ? -0.367 6.227 -11.922 1 98 104 LYS B O 1
ATOM 2130 N N . LEU B 1 105 ? 0.581 7.09 -10.086 1 98.38 105 LEU B N 1
ATOM 2131 C CA . LEU B 1 105 ? 0.058 6.102 -9.148 1 98.38 105 LEU B CA 1
ATOM 2132 C C . LEU B 1 105 ? -1.271 6.559 -8.562 1 98.38 105 LEU B C 1
ATOM 2134 O O . LEU B 1 105 ? -1.369 7.664 -8.016 1 98.38 105 LEU B O 1
ATOM 2138 N N . TYR B 1 106 ? -2.221 5.73 -8.766 1 98.25 106 TYR B N 1
ATOM 2139 C CA . TYR B 1 106 ? -3.562 6.098 -8.328 1 98.25 106 TYR B CA 1
ATOM 2140 C C . TYR B 1 106 ? -4.148 5.027 -7.414 1 98.25 106 TYR B C 1
ATOM 2142 O O . TYR B 1 106 ? -4.191 3.85 -7.773 1 98.25 106 TYR B O 1
ATOM 2150 N N . ILE B 1 107 ? -4.492 5.453 -6.16 1 98.5 107 ILE B N 1
ATOM 2151 C CA . ILE B 1 107 ? -5.16 4.594 -5.191 1 98.5 107 ILE B CA 1
ATOM 2152 C C . ILE B 1 107 ? -6.512 5.199 -4.816 1 98.5 107 ILE B C 1
ATOM 2154 O O . ILE B 1 107 ? -6.574 6.301 -4.262 1 98.5 107 ILE B O 1
ATOM 2158 N N . ASN B 1 108 ? -7.535 4.59 -5.172 1 98.25 108 ASN B N 1
ATOM 2159 C CA . ASN B 1 108 ? -8.898 4.926 -4.766 1 98.25 108 ASN B CA 1
ATOM 2160 C C . ASN B 1 108 ? -9.492 3.846 -3.869 1 98.25 108 ASN B C 1
ATOM 2162 O O . ASN B 1 108 ? -9.93 2.803 -4.359 1 98.25 108 ASN B O 1
ATOM 2166 N N . CYS B 1 109 ? -9.469 4.098 -2.58 1 98.44 109 CYS B N 1
ATOM 2167 C CA . CYS B 1 109 ? -9.898 3.119 -1.587 1 98.44 109 CYS B CA 1
ATOM 2168 C C . CYS B 1 109 ? -11.281 3.459 -1.046 1 98.44 109 CYS B C 1
ATOM 2170 O O . CYS B 1 109 ? -11.516 4.574 -0.579 1 98.44 109 CYS B O 1
ATOM 2172 N N . ASN B 1 110 ? -12.148 2.584 -1.039 1 96.56 110 ASN B N 1
ATOM 2173 C CA . ASN B 1 110 ? -13.562 2.814 -0.778 1 96.56 110 ASN B CA 1
ATOM 2174 C C . ASN B 1 110 ? -13.812 3.188 0.68 1 96.56 110 ASN B C 1
ATOM 2176 O O . ASN B 1 110 ? -14.828 3.805 1.003 1 96.56 110 ASN B O 1
ATOM 2180 N N . ASN B 1 111 ? -12.859 2.826 1.579 1 97.69 111 ASN B N 1
ATOM 2181 C CA . ASN B 1 111 ? -13.148 3.127 2.979 1 97.69 111 ASN B CA 1
ATOM 2182 C C . ASN B 1 111 ? -11.906 3.625 3.709 1 97.69 111 ASN B C 1
ATOM 2184 O O . ASN B 1 111 ? -11.758 4.828 3.945 1 97.69 111 ASN B O 1
ATOM 2188 N N . LYS B 1 112 ? -10.938 2.77 3.947 1 98.44 112 LYS B N 1
ATOM 2189 C CA . LYS B 1 112 ? -9.883 3.182 4.871 1 98.44 112 LYS B CA 1
ATOM 2190 C C . LYS B 1 112 ? -8.508 2.787 4.352 1 98.44 112 LYS B C 1
ATOM 2192 O O . LYS B 1 112 ? -8.32 1.678 3.844 1 98.44 112 LYS B O 1
ATOM 2197 N N . ILE B 1 113 ? -7.535 3.654 4.406 1 98.75 113 ILE B N 1
ATOM 2198 C CA . ILE B 1 113 ? -6.113 3.371 4.262 1 98.75 113 ILE B CA 1
ATOM 2199 C C . ILE B 1 113 ? -5.402 3.613 5.59 1 98.75 113 ILE B C 1
ATOM 2201 O O . ILE B 1 113 ? -5.516 4.695 6.176 1 98.75 113 ILE B O 1
ATOM 2205 N N . GLU B 1 114 ? -4.797 2.672 6.145 1 98.81 114 GLU B N 1
ATOM 2206 C CA . GLU B 1 114 ? -4.039 2.768 7.387 1 98.81 114 GLU B CA 1
ATOM 2207 C C . GLU B 1 114 ? -2.564 2.441 7.16 1 98.81 114 GLU B C 1
ATOM 2209 O O . GLU B 1 114 ? -2.23 1.357 6.68 1 98.81 114 GLU B O 1
ATOM 2214 N N . ILE B 1 115 ? -1.71 3.344 7.48 1 98.81 115 ILE B N 1
ATOM 2215 C CA . ILE B 1 115 ? -0.265 3.197 7.344 1 98.81 115 ILE B CA 1
ATOM 2216 C C . ILE B 1 115 ? 0.398 3.318 8.711 1 98.81 115 ILE B C 1
ATOM 2218 O O . ILE B 1 115 ? 0.194 4.305 9.422 1 98.81 115 ILE B O 1
ATOM 2222 N N . VAL B 1 116 ? 1.098 2.381 9.125 1 98.81 116 VAL B N 1
ATOM 2223 C CA . VAL B 1 116 ? 1.854 2.348 10.375 1 98.81 116 VAL B CA 1
ATOM 2224 C C . VAL B 1 116 ? 3.34 2.156 10.07 1 98.81 116 VAL B C 1
ATOM 2226 O O . VAL B 1 116 ? 3.715 1.263 9.312 1 98.81 116 VAL B O 1
ATOM 2229 N N . ALA B 1 117 ? 4.211 2.963 10.555 1 98.69 117 ALA B N 1
ATOM 2230 C CA . ALA B 1 117 ? 5.66 2.865 10.398 1 98.69 117 ALA B CA 1
ATOM 2231 C C . ALA B 1 117 ? 6.391 3.592 11.523 1 98.69 117 ALA B C 1
ATOM 2233 O O . ALA B 1 117 ? 5.777 4.34 12.281 1 98.69 117 ALA B O 1
ATOM 2234 N N . GLN B 1 118 ? 7.648 3.354 11.695 1 98.31 118 GLN B N 1
ATOM 2235 C CA . GLN B 1 118 ? 8.461 4.094 12.656 1 98.31 118 GLN B CA 1
ATOM 2236 C C . GLN B 1 118 ? 8.875 5.449 12.094 1 98.31 118 GLN B C 1
ATOM 2238 O O . GLN B 1 118 ? 9.031 6.418 12.844 1 98.31 118 GLN B O 1
ATOM 2243 N N . ASN B 1 119 ? 9.047 5.477 10.758 1 98.25 119 ASN B N 1
ATOM 2244 C CA . ASN B 1 119 ? 9.422 6.691 10.047 1 98.25 119 ASN B CA 1
ATOM 2245 C C . ASN B 1 119 ? 8.75 6.77 8.672 1 98.25 119 ASN B C 1
ATOM 2247 O O . ASN B 1 119 ? 8.711 5.781 7.941 1 98.25 119 ASN B O 1
ATOM 2251 N N . ILE B 1 120 ? 8.203 7.957 8.375 1 98.69 120 ILE B N 1
ATOM 2252 C CA . ILE B 1 120 ? 7.68 8.227 7.039 1 98.69 120 ILE B CA 1
ATOM 2253 C C . ILE B 1 120 ? 8.297 9.508 6.492 1 98.69 120 ILE B C 1
ATOM 2255 O O . ILE B 1 120 ? 8.273 10.547 7.16 1 98.69 120 ILE B O 1
ATOM 2259 N N . LYS B 1 121 ? 8.938 9.477 5.402 1 98.81 121 LYS B N 1
ATOM 2260 C CA . LYS B 1 121 ? 9.469 10.656 4.723 1 98.81 121 LYS B CA 1
ATOM 2261 C C . LYS B 1 121 ? 8.789 10.859 3.371 1 98.81 121 LYS B C 1
ATOM 2263 O O . LYS B 1 121 ? 8.805 9.969 2.52 1 98.81 121 LYS B O 1
ATOM 2268 N N . ILE B 1 122 ? 8.203 11.969 3.182 1 98.75 122 ILE B N 1
ATOM 2269 C CA . ILE B 1 122 ? 7.602 12.375 1.913 1 98.75 122 ILE B CA 1
ATOM 2270 C C . ILE B 1 122 ? 8.398 13.523 1.308 1 98.75 122 ILE B C 1
ATOM 2272 O O . ILE B 1 122 ? 8.578 14.57 1.944 1 98.75 122 ILE B O 1
ATOM 2276 N N . THR B 1 123 ? 8.969 13.328 0.17 1 98.81 123 THR B N 1
ATOM 2277 C CA . THR B 1 123 ? 9.641 14.367 -0.599 1 98.81 123 THR B CA 1
ATOM 2278 C C . THR B 1 123 ? 8.844 14.711 -1.853 1 98.81 123 THR B C 1
ATOM 2280 O O . THR B 1 123 ? 8.781 13.914 -2.793 1 98.81 123 THR B O 1
ATOM 2283 N N . CYS B 1 124 ? 8.211 15.805 -1.831 1 98.56 124 CYS B N 1
ATOM 2284 C CA . CYS B 1 124 ? 7.34 16.281 -2.9 1 98.56 124 CYS B CA 1
ATOM 2285 C C . CYS B 1 124 ? 7.266 17.797 -2.902 1 98.56 124 CYS B C 1
ATOM 2287 O O . CYS B 1 124 ? 6.973 18.422 -1.874 1 98.56 124 CYS B O 1
ATOM 2289 N N . PRO B 1 125 ? 7.621 18.453 -4.051 1 98.12 125 PRO B N 1
ATOM 2290 C CA . PRO B 1 125 ? 7.562 19.906 -4.094 1 98.12 125 PRO B CA 1
ATOM 2291 C C . PRO B 1 125 ? 6.215 20.469 -3.635 1 98.12 125 PRO B C 1
ATOM 2293 O O . PRO B 1 125 ? 6.16 21.484 -2.949 1 98.12 125 PRO B O 1
ATOM 2296 N N . GLU B 1 126 ? 5.113 19.781 -3.967 1 97.94 126 GLU B N 1
ATOM 2297 C CA . GLU B 1 126 ? 3.775 20.188 -3.557 1 97.94 126 GLU B CA 1
ATOM 2298 C C . GLU B 1 126 ? 2.9 18.984 -3.221 1 97.94 126 GLU B C 1
ATOM 2300 O O . GLU B 1 126 ? 2.793 18.047 -4.016 1 97.94 126 GLU B O 1
ATOM 2305 N N . THR B 1 127 ? 2.359 18.938 -2.053 1 98.5 127 THR B N 1
ATOM 2306 C CA . THR B 1 127 ? 1.363 17.969 -1.62 1 98.5 127 THR B CA 1
ATOM 2307 C C . THR B 1 127 ? 0.03 18.641 -1.328 1 98.5 127 THR B C 1
ATOM 2309 O O . THR B 1 127 ? -0.037 19.562 -0.512 1 98.5 127 THR B O 1
ATOM 2312 N N . GLU B 1 128 ? -0.973 18.297 -2.086 1 98.81 128 GLU B N 1
ATOM 2313 C CA . GLU B 1 128 ? -2.32 18.812 -1.849 1 98.81 128 GLU B CA 1
ATOM 2314 C C . GLU B 1 128 ? -3.148 17.812 -1.032 1 98.81 128 GLU B C 1
ATOM 2316 O O . GLU B 1 128 ? -3.262 16.641 -1.394 1 98.81 128 GLU B O 1
ATOM 2321 N N . ILE B 1 129 ? -3.656 18.281 0.017 1 98.62 129 ILE B N 1
ATOM 2322 C CA . ILE B 1 129 ? -4.559 17.469 0.831 1 98.62 129 ILE B CA 1
ATOM 2323 C C . ILE B 1 129 ? -5.945 18.109 0.856 1 98.62 129 ILE B C 1
ATOM 2325 O O . ILE B 1 129 ? -6.094 19.266 1.269 1 98.62 129 ILE B O 1
ATOM 2329 N N . ILE B 1 130 ? -6.906 17.469 0.405 1 98.81 130 ILE B N 1
ATOM 2330 C CA . ILE B 1 130 ? -8.297 17.906 0.424 1 98.81 130 ILE B CA 1
ATOM 2331 C C . ILE B 1 130 ? -9.062 17.141 1.504 1 98.81 130 ILE B C 1
ATOM 2333 O O . ILE B 1 130 ? -9.289 15.938 1.379 1 98.81 130 ILE B O 1
ATOM 2337 N N . GLY B 1 131 ? -9.492 17.828 2.516 1 98.44 131 GLY B N 1
ATOM 2338 C CA . GLY B 1 131 ? -10.133 17.281 3.695 1 98.44 131 GLY B CA 1
ATOM 2339 C C . GLY B 1 131 ? -9.461 17.688 4.992 1 98.44 131 GLY B C 1
ATOM 2340 O O . GLY B 1 131 ? -8.383 18.297 4.973 1 98.44 131 GLY B O 1
ATOM 2341 N N . ASP B 1 132 ? -9.969 17.328 6.172 1 98.62 132 ASP B N 1
ATOM 2342 C CA . ASP B 1 132 ? -9.453 17.719 7.484 1 98.62 132 ASP B CA 1
ATOM 2343 C C . ASP B 1 132 ? -8.289 16.812 7.895 1 98.62 132 ASP B C 1
ATOM 2345 O O . ASP B 1 132 ? -8.242 15.641 7.523 1 98.62 132 ASP B O 1
ATOM 2349 N N . ILE B 1 133 ? -7.367 17.359 8.594 1 98.56 133 ILE B N 1
ATOM 2350 C CA . ILE B 1 133 ? -6.254 16.609 9.18 1 98.56 133 ILE B CA 1
ATOM 2351 C C . ILE B 1 133 ? -6.297 16.734 10.703 1 98.56 133 ILE B C 1
ATOM 2353 O O . ILE B 1 133 ? -6.363 17.844 11.242 1 98.56 133 ILE B O 1
ATOM 2357 N N . ASN B 1 134 ? -6.391 15.664 11.367 1 98.69 134 ASN B N 1
ATOM 2358 C CA . ASN B 1 134 ? -6.262 15.594 12.812 1 98.69 134 ASN B CA 1
ATOM 2359 C C . ASN B 1 134 ? -4.926 14.984 13.234 1 98.69 134 ASN B C 1
ATOM 2361 O O . ASN B 1 134 ? -4.641 13.828 12.906 1 98.69 134 ASN B O 1
ATOM 2365 N N . VAL B 1 135 ? -4.164 15.727 13.938 1 98.62 135 VAL B N 1
ATOM 2366 C CA . VAL B 1 135 ? -2.826 15.289 14.328 1 98.62 135 VAL B CA 1
ATOM 2367 C C . VAL B 1 135 ? -2.764 15.109 15.844 1 98.62 135 VAL B C 1
ATOM 2369 O O . VAL B 1 135 ? -3.068 16.031 16.594 1 98.62 135 VAL B O 1
ATOM 2372 N N . THR B 1 136 ? -2.498 13.984 16.281 1 98.69 136 THR B N 1
ATOM 2373 C CA . THR B 1 136 ? -2.045 13.734 17.656 1 98.69 136 THR B CA 1
ATOM 2374 C C . THR B 1 136 ? -0.52 13.75 17.719 1 98.69 136 THR B C 1
ATOM 2376 O O . THR B 1 136 ? 0.131 12.75 17.391 1 98.69 136 THR B O 1
ATOM 2379 N N . GLY B 1 137 ? 0.002 14.812 18.094 1 98.12 137 GLY B N 1
ATOM 2380 C CA . GLY B 1 137 ? 1.425 15.109 18.062 1 98.12 137 GLY B CA 1
ATOM 2381 C C . GLY B 1 137 ? 1.722 16.562 17.75 1 98.12 137 GLY B C 1
ATOM 2382 O O . GLY B 1 137 ? 0.835 17.422 17.828 1 98.12 137 GLY B O 1
ATOM 2383 N N . THR B 1 138 ? 2.979 16.859 17.422 1 98.31 138 THR B N 1
ATOM 2384 C CA . THR B 1 138 ? 3.432 18.219 17.109 1 98.31 138 THR B CA 1
ATOM 2385 C C . THR B 1 138 ? 3.697 18.359 15.617 1 98.31 138 THR B C 1
ATOM 2387 O O . THR B 1 138 ? 4.191 17.422 14.977 1 98.31 138 THR B O 1
ATOM 2390 N N . ILE B 1 139 ? 3.271 19.422 15.031 1 98.38 139 ILE B N 1
ATOM 2391 C CA . ILE B 1 139 ? 3.68 19.781 13.68 1 98.38 139 ILE B CA 1
ATOM 2392 C C . ILE B 1 139 ? 4.754 20.875 13.734 1 98.38 139 ILE B C 1
ATOM 2394 O O . ILE B 1 139 ? 4.5 21.984 14.219 1 98.38 139 ILE B O 1
ATOM 2398 N N . ASP B 1 140 ? 5.91 20.562 13.391 1 98.62 140 ASP B N 1
ATOM 2399 C CA . ASP B 1 140 ? 6.996 21.531 13.25 1 98.62 140 ASP B CA 1
ATOM 2400 C C . ASP B 1 140 ? 7.199 21.922 11.789 1 98.62 140 ASP B C 1
ATOM 2402 O O . ASP B 1 140 ? 7.375 21.062 10.93 1 98.62 140 ASP B O 1
ATOM 2406 N N . VAL B 1 141 ? 7.246 23.188 11.5 1 98.5 141 VAL B N 1
ATOM 2407 C CA . VAL B 1 141 ? 7.352 23.688 10.141 1 98.5 141 VAL B CA 1
ATOM 2408 C C . VAL B 1 141 ? 8.594 24.562 10.008 1 98.5 141 VAL B C 1
ATOM 2410 O O . VAL B 1 141 ? 8.727 25.578 10.711 1 98.5 141 VAL B O 1
ATOM 2413 N N . LYS B 1 142 ? 9.484 24.219 9.164 1 97.44 142 LYS B N 1
ATOM 2414 C CA . LYS B 1 142 ? 10.695 25.016 8.953 1 97.44 142 LYS B CA 1
ATOM 2415 C C . LYS B 1 142 ? 10.414 26.203 8.039 1 97.44 142 LYS B C 1
ATOM 2417 O O . LYS B 1 142 ? 11.25 27.109 7.922 1 97.44 142 LYS B O 1
ATOM 2422 N N . GLY B 1 143 ? 9.305 26.312 7.469 1 96.94 143 GLY B N 1
ATOM 2423 C CA . GLY B 1 143 ? 8.828 27.438 6.688 1 96.94 143 GLY B CA 1
ATOM 2424 C C . GLY B 1 143 ? 7.723 28.219 7.383 1 96.94 143 GLY B C 1
ATOM 2425 O O . GLY B 1 143 ? 7.848 28.562 8.555 1 96.94 143 GLY B O 1
ATOM 2426 N N . SER B 1 144 ? 6.648 28.5 6.59 1 97.5 144 SER B N 1
ATOM 2427 C CA . SER B 1 144 ? 5.535 29.281 7.121 1 97.5 144 SER B CA 1
ATOM 2428 C C . SER B 1 144 ? 4.246 28.469 7.141 1 97.5 144 SER B C 1
ATOM 2430 O O . SER B 1 144 ? 4.117 27.484 6.402 1 97.5 144 SER B O 1
ATOM 2432 N N . VAL B 1 145 ? 3.379 28.859 8.031 1 97.56 145 VAL B N 1
ATOM 2433 C CA . VAL B 1 145 ? 1.996 28.391 8.016 1 97.56 145 VAL B CA 1
ATOM 2434 C C . VAL B 1 145 ? 1.06 29.547 7.711 1 97.56 145 VAL B C 1
ATOM 2436 O O . VAL B 1 145 ? 1.069 30.562 8.414 1 97.56 145 VAL B O 1
ATOM 2439 N N . ASN B 1 146 ? 0.354 29.438 6.602 1 97.75 146 ASN B N 1
ATOM 2440 C CA . ASN B 1 146 ? -0.675 30.391 6.234 1 97.75 146 ASN B CA 1
ATOM 2441 C C . ASN B 1 146 ? -2.068 29.781 6.277 1 97.75 146 ASN B C 1
ATOM 2443 O O . ASN B 1 146 ? -2.271 28.656 5.793 1 97.75 146 ASN B O 1
ATOM 2447 N N . ALA B 1 147 ? -3.023 30.484 6.871 1 97.88 147 ALA B N 1
ATOM 2448 C CA . ALA B 1 147 ? -4.41 30.031 6.918 1 97.88 147 ALA B CA 1
ATOM 2449 C C . ALA B 1 147 ? -5.355 31.094 6.363 1 97.88 147 ALA B C 1
ATOM 2451 O O . ALA B 1 147 ? -5.254 32.281 6.715 1 97.88 147 ALA B O 1
ATOM 2452 N N . SER B 1 148 ? -6.246 30.672 5.488 1 97.81 148 SER B N 1
ATOM 2453 C CA . SER B 1 148 ? -7.16 31.641 4.883 1 97.81 148 SER B CA 1
ATOM 2454 C C . SER B 1 148 ? -8.281 32.031 5.848 1 97.81 148 SER B C 1
ATOM 2456 O O . SER B 1 148 ? -8.938 33.031 5.664 1 97.81 148 SER B O 1
ATOM 2458 N N . GLU B 1 149 ? -8.547 31.219 6.883 1 97.19 149 GLU B N 1
ATOM 2459 C CA . GLU B 1 149 ? -9.641 31.516 7.793 1 97.19 149 GLU B CA 1
ATOM 2460 C C . GLU B 1 149 ? -9.125 31.906 9.18 1 97.19 149 GLU B C 1
ATOM 2462 O O . GLU B 1 149 ? -9.047 33.094 9.516 1 97.19 149 GLU B O 1
ATOM 2467 N N . GLU B 1 150 ? -8.719 30.938 10.07 1 96.31 150 GLU B N 1
ATOM 2468 C CA . GLU B 1 150 ? -8.32 31.25 11.438 1 96.31 150 GLU B CA 1
ATOM 2469 C C . GLU B 1 150 ? -7.16 30.359 11.891 1 96.31 150 GLU B C 1
ATOM 2471 O O . GLU B 1 150 ? -7.012 29.234 11.422 1 96.31 150 GLU B O 1
ATOM 2476 N N . VAL B 1 151 ? -6.293 30.922 12.719 1 96.94 151 VAL B N 1
ATOM 2477 C CA . VAL B 1 151 ? -5.359 30.141 13.531 1 96.94 151 VAL B CA 1
ATOM 2478 C C . VAL B 1 151 ? -5.68 30.344 15.008 1 96.94 151 VAL B C 1
ATOM 2480 O O . VAL B 1 151 ? -5.816 31.469 15.477 1 96.94 151 VAL B O 1
ATOM 2483 N N . SER B 1 152 ? -5.867 29.266 15.719 1 95.44 152 SER B N 1
ATOM 2484 C CA . SER B 1 152 ? -6.23 29.375 17.125 1 95.44 152 SER B CA 1
ATOM 2485 C C . SER B 1 152 ? -5.465 28.375 17.984 1 95.44 152 SER B C 1
ATOM 2487 O O . SER B 1 152 ? -5.059 27.312 17.484 1 95.44 152 SER B O 1
ATOM 2489 N N . ALA B 1 153 ? -5.199 28.75 19.234 1 95.06 153 ALA B N 1
ATOM 2490 C CA . ALA B 1 153 ? -4.656 27.875 20.266 1 95.06 153 ALA B CA 1
ATOM 2491 C C . ALA B 1 153 ? -5.328 28.141 21.609 1 95.06 153 ALA B C 1
ATOM 2493 O O . ALA B 1 153 ? -5.457 29.297 22.031 1 95.06 153 ALA B O 1
ATOM 2494 N N . LYS B 1 154 ? -5.809 27.016 22.266 1 93 154 LYS B N 1
ATOM 2495 C CA . LYS B 1 154 ? -6.43 27.125 23.578 1 93 154 LYS B CA 1
ATOM 2496 C C . LYS B 1 154 ? -7.547 28.156 23.578 1 93 154 LYS B C 1
ATOM 2498 O O . LYS B 1 154 ? -7.633 28.984 24.5 1 93 154 LYS B O 1
ATOM 2503 N N . GLY B 1 155 ? -8.148 28.141 22.422 1 90.12 155 GLY B N 1
ATOM 2504 C CA . GLY B 1 155 ? -9.312 29.016 22.328 1 90.12 155 GLY B CA 1
ATOM 2505 C C . GLY B 1 155 ? -8.961 30.438 21.969 1 90.12 155 GLY B C 1
ATOM 2506 O O . GLY B 1 155 ? -9.852 31.281 21.797 1 90.12 155 GLY B O 1
ATOM 2507 N N . ILE B 1 156 ? -7.711 30.938 21.922 1 91.5 156 ILE B N 1
ATOM 2508 C CA . ILE B 1 156 ? -7.277 32.281 21.531 1 91.5 156 ILE B CA 1
ATOM 2509 C C . ILE B 1 156 ? -7.086 32.344 20.016 1 91.5 156 ILE B C 1
ATOM 2511 O O . ILE B 1 156 ? -6.301 31.578 19.453 1 91.5 156 ILE B O 1
ATOM 2515 N N . LYS B 1 157 ? -7.797 33.25 19.375 1 93.88 157 LYS B N 1
ATOM 2516 C CA . LYS B 1 157 ? -7.758 33.438 17.922 1 93.88 157 LYS B CA 1
ATOM 2517 C C . LYS B 1 157 ? -6.746 34.5 17.516 1 93.88 157 LYS B C 1
ATOM 2519 O O . LYS B 1 157 ? -6.742 35.594 18.078 1 93.88 157 LYS B O 1
ATOM 2524 N N . LEU B 1 158 ? -6.02 34.094 16.641 1 92.19 158 LEU B N 1
ATOM 2525 C CA . LEU B 1 158 ? -5.004 35.031 16.141 1 92.19 158 LEU B CA 1
ATOM 2526 C C . LEU B 1 158 ? -5.645 36.281 15.586 1 92.19 158 LEU B C 1
ATOM 2528 O O . LEU B 1 158 ? -5.156 37.406 15.836 1 92.19 158 LEU B O 1
ATOM 2532 N N . SER B 1 159 ? -6.758 36.188 14.898 1 90.44 159 SER B N 1
ATOM 2533 C CA . SER B 1 159 ? -7.367 37.281 14.148 1 90.44 159 SER B CA 1
ATOM 2534 C C . SER B 1 159 ? -8.133 38.219 15.078 1 90.44 159 SER B C 1
ATOM 2536 O O . SER B 1 159 ? -8.461 39.344 14.695 1 90.44 159 SER B O 1
ATOM 2538 N N . GLU B 1 160 ? -8.484 37.844 16.25 1 88.88 160 GLU B N 1
ATOM 2539 C CA . GLU B 1 160 ? -9.422 38.656 17.031 1 88.88 160 GLU B CA 1
ATOM 2540 C C . GLU B 1 160 ? -8.922 38.844 18.453 1 88.88 160 GLU B C 1
ATOM 2542 O O . GLU B 1 160 ? -9.555 39.531 19.25 1 88.88 160 GLU B O 1
ATOM 2547 N N . HIS B 1 161 ? -7.836 38.375 18.844 1 86.31 161 HIS B N 1
ATOM 2548 C CA . HIS B 1 161 ? -7.484 38.375 20.266 1 86.31 161 HIS B CA 1
ATOM 2549 C C . HIS B 1 161 ? -7.094 39.781 20.734 1 86.31 161 HIS B C 1
ATOM 2551 O O . HIS B 1 161 ? -6.734 40.625 19.922 1 86.31 161 HIS B O 1
ATOM 2557 N N . THR B 1 162 ? -7.332 40.062 22.094 1 86.69 162 THR B N 1
ATOM 2558 C CA . THR B 1 162 ? -7.039 41.312 22.766 1 86.69 162 THR B CA 1
ATOM 2559 C C . THR B 1 162 ? -6.156 41.094 23.984 1 86.69 162 THR B C 1
ATOM 2561 O O . THR B 1 162 ? -5.863 39.938 24.344 1 86.69 162 THR B O 1
ATOM 2564 N N . HIS B 1 163 ? -5.613 42.219 24.547 1 86.56 163 HIS B N 1
ATOM 2565 C CA . HIS B 1 163 ? -4.793 42.125 25.75 1 86.56 163 HIS B CA 1
ATOM 2566 C C . HIS B 1 163 ? -5.363 43.031 26.859 1 86.56 163 HIS B C 1
ATOM 2568 O O . HIS B 1 163 ? -5.758 44.156 26.609 1 86.56 163 HIS B O 1
ATOM 2574 N N . SER B 1 164 ? -5.426 42.469 27.969 1 85.94 164 SER B N 1
ATOM 2575 C CA . SER B 1 164 ? -5.812 43.25 29.141 1 85.94 164 SER B CA 1
ATOM 2576 C C . SER B 1 164 ? -4.609 43.969 29.734 1 85.94 164 SER B C 1
ATOM 2578 O O . SER B 1 164 ? -3.484 43.812 29.25 1 85.94 164 SER B O 1
ATOM 2580 N N . GLY B 1 165 ? -4.934 44.844 30.688 1 82.5 165 GLY B N 1
ATOM 2581 C CA . GLY B 1 165 ? -3.865 45.406 31.484 1 82.5 165 GLY B CA 1
ATOM 2582 C C . GLY B 1 165 ? -3.25 46.656 30.828 1 82.5 165 GLY B C 1
ATOM 2583 O O . GLY B 1 165 ? -2.088 46.969 31.094 1 82.5 165 GLY B O 1
ATOM 2584 N N . VAL B 1 166 ? -4.047 47.25 29.969 1 84.56 166 VAL B N 1
ATOM 2585 C CA . VAL B 1 166 ? -3.494 48.406 29.266 1 84.56 166 VAL B CA 1
ATOM 2586 C C . VAL B 1 166 ? -4.359 49.625 29.547 1 84.56 166 VAL B C 1
ATOM 2588 O O . VAL B 1 166 ? -5.441 49.5 30.125 1 84.56 166 VAL B O 1
ATOM 2591 N N . LYS B 1 167 ? -3.74 50.75 29.375 1 85.44 167 LYS B N 1
ATOM 2592 C CA . LYS B 1 167 ? -4.539 51.969 29.297 1 85.44 167 LYS B CA 1
ATOM 2593 C C . LYS B 1 167 ? -4.969 52.25 27.859 1 85.44 167 LYS B C 1
ATOM 2595 O O . LYS B 1 167 ? -4.129 52.375 26.953 1 85.44 167 LYS B O 1
ATOM 2600 N N . ALA B 1 168 ? -6.352 52.25 27.75 1 82.06 168 ALA B N 1
ATOM 2601 C CA . ALA B 1 168 ? -6.871 52.469 26.406 1 82.06 168 ALA B CA 1
ATOM 2602 C C . ALA B 1 168 ? -6.516 53.844 25.891 1 82.06 168 ALA B C 1
ATOM 2604 O O . ALA B 1 168 ? -6.465 54.812 26.656 1 82.06 168 ALA B O 1
ATOM 2605 N N . GLY B 1 169 ? -5.949 53.906 24.641 1 80.19 169 GLY B N 1
ATOM 2606 C CA . GLY B 1 169 ? -5.691 55.156 23.984 1 80.19 169 GLY B CA 1
ATOM 2607 C C . GLY B 1 169 ? -6.035 55.156 22.5 1 80.19 169 GLY B C 1
ATOM 2608 O O . GLY B 1 169 ? -6.535 54.156 21.984 1 80.19 169 GLY B O 1
ATOM 2609 N N . GLY B 1 170 ? -5.984 56.219 21.734 1 78.56 170 GLY B N 1
ATOM 2610 C CA . GLY B 1 170 ? -6.34 56.344 20.328 1 78.56 170 GLY B CA 1
ATOM 2611 C C . GLY B 1 170 ? -5.199 55.969 19.406 1 78.56 170 GLY B C 1
ATOM 2612 O O . GLY B 1 170 ? -5.379 55.938 18.188 1 78.56 170 GLY B O 1
ATOM 2613 N N . ASP B 1 171 ? -4.051 55.594 20.016 1 74.75 171 ASP B N 1
ATOM 2614 C CA . ASP B 1 171 ? -2.877 55.312 19.203 1 74.75 171 ASP B CA 1
ATOM 2615 C C . ASP B 1 171 ? -2.82 53.844 18.812 1 74.75 171 ASP B C 1
ATOM 2617 O O . ASP B 1 171 ? -3.521 53 19.391 1 74.75 171 ASP B O 1
ATOM 2621 N N . THR B 1 172 ? -2.145 53.531 17.766 1 75.44 172 THR B N 1
ATOM 2622 C CA . THR B 1 172 ? -1.893 52.156 17.297 1 75.44 172 THR B CA 1
ATOM 2623 C C . THR B 1 172 ? -0.473 51.719 17.656 1 75.44 172 THR B C 1
ATOM 2625 O O . THR B 1 172 ? 0.461 52.531 17.594 1 75.44 172 THR B O 1
ATOM 2628 N N . THR B 1 173 ? -0.439 50.406 18.125 1 73.81 173 THR B N 1
ATOM 2629 C CA . THR B 1 173 ? 0.877 49.875 18.469 1 73.81 173 THR B CA 1
ATOM 2630 C C . THR B 1 173 ? 1.769 49.812 17.234 1 73.81 173 THR B C 1
ATOM 2632 O O . THR B 1 173 ? 1.276 49.844 16.109 1 73.81 173 THR B O 1
ATOM 2635 N N . GLY B 1 174 ? 3.102 49.812 17.547 1 68.06 174 GLY B N 1
ATOM 2636 C CA . GLY B 1 174 ? 3.959 49.344 16.469 1 68.06 174 GLY B CA 1
ATOM 2637 C C . GLY B 1 174 ? 3.762 47.875 16.141 1 68.06 174 GLY B C 1
ATOM 2638 O O . GLY B 1 174 ? 2.924 47.219 16.734 1 68.06 174 GLY B O 1
ATOM 2639 N N . GLY B 1 175 ? 4.41 47.375 14.977 1 66 175 GLY B N 1
ATOM 2640 C CA . GLY B 1 175 ? 4.32 46 14.594 1 66 175 GLY B CA 1
ATOM 2641 C C . GLY B 1 175 ? 5.023 45.062 15.562 1 66 175 GLY B C 1
ATOM 2642 O O . GLY B 1 175 ? 5.77 45.5 16.438 1 66 175 GLY B O 1
ATOM 2643 N N . PRO B 1 176 ? 4.645 43.688 15.43 1 65.06 176 PRO B N 1
ATOM 2644 C CA . PRO B 1 176 ? 5.336 42.688 16.266 1 65.06 176 PRO B CA 1
ATOM 2645 C C . PRO B 1 176 ? 6.852 42.719 16.078 1 65.06 176 PRO B C 1
ATOM 2647 O O . PRO B 1 176 ? 7.336 43.031 14.984 1 65.06 176 PRO B O 1
ATOM 2650 N N . GLN B 1 177 ? 7.59 42.781 17.297 1 59 177 GLN B N 1
ATOM 2651 C CA . GLN B 1 177 ? 9.047 42.656 17.219 1 59 177 GLN B CA 1
ATOM 2652 C C . GLN B 1 177 ? 9.5 41.25 17.547 1 59 177 GLN B C 1
ATOM 2654 O O . GLN B 1 177 ? 8.891 40.562 18.375 1 59 177 GLN B O 1
#

Radius of gyration: 29.7 Å; Cα contacts (8 Å, |Δi|>4): 766; chains: 2; bounding box: 39×96×58 Å

Sequence (354 aa):
MIRYGTVTSIFPDKGTVKVTFEDLDIPSAEIPVLQGRTEKTKHYSMPKIGESGICIFPENSFSGFYLGSGYNDATPIPISAKEGVEITVFNDGTIISYDEKSSKLYINCNNKIEIVAQNIKITCPETEIIGDINVTGTIDVKGSVNASEEVSAKGIKLSEHTHSGVKAGGDTTGGPQMIRYGTVTSIFPDKGTVKVTFEDLDIPSAEIPVLQGRTEKTKHYSMPKIGESGICIFPENSFSGFYLGSGYNDATPIPISAKEGVEITVFNDGTIISYDEKSSKLYINCNNKIEIVAQNIKITCPETEIIGDINVTGTIDVKGSVNASEEVSAKGIKLSEHTHSGVKAGGDTTGGPQ

InterPro domains:
  IPR013046 Phage baseplate assembly protein V/Gp45 [TIGR01644] (1-175)
  IPR037026 Vgr protein, OB-fold domain superfamily [G3DSA:2.40.50.230] (1-74)
  IPR044033 GpV-like, apex motif [PF18946] (155-177)

Nearest PDB structures (foldseek):
  3qr8-assembly1_A  TM=8.276E-01  e=3.347E-09  Peduovirus P2
  4s37-assembly3_G  TM=6.833E-01  e=3.742E-09  Pseudomonas aeruginosa
  4s37-assembly6_Q  TM=6.767E-01  e=6.915E-09  Pseudomonas aeruginosa
  3aqj-assembly2_R  TM=4.417E-01  e=2.711E-02  Peduovirus P2
  4s36-assembly1_A  TM=4.615E-01  e=1.530E-01  Pseudomonas aeruginosa

Foldseek 3Di:
DKFKWFFAADDQVVQWTWTQTPVVRDIADTEHEDQPDPPPDHGGDHDDGGAMFMWDDPDPDSYTYTDHHDADPVRHDDPPDDPQKDWDADPVGWIFMAHRVVRDTDTDDPDDDDDDDPDDDDDDPDDDDDDDDDDDDDDDDPDDDDDPPWDDDPRATPVDHDDPDDDDDPDDDDDDD/DKFKWFFAADDQVVQWTWTQTPVVRDIAPTEHEDQPDPPPDGGGDHDDGGAIFMWDDDPPDSYTYTHHHDADPVRHDDPPDDPQKDWDADPVGWIFMAHRVVRDTDTDDPDDDDDDDPDDDDDDPDDDDDDDDDDDDDDDDPDDDDDPPWDDDPRATPVDHDDPDDDDDPDDDDDDD

Solvent-accessible surface area (backbone atoms only — not comparable to full-atom values): 20320 Å² total; per-residue (Å²): 79,41,41,50,27,30,28,71,43,75,38,78,93,74,48,28,32,26,28,31,26,68,90,73,72,41,70,54,58,84,26,40,49,56,50,87,40,80,62,103,56,68,48,86,77,78,80,49,78,68,38,51,27,42,30,42,23,54,81,97,43,87,62,40,33,38,56,34,14,42,33,38,89,91,37,56,58,61,88,85,54,41,81,63,30,38,38,38,37,38,68,87,64,26,36,43,34,39,32,52,86,73,31,31,40,39,35,41,40,79,42,74,49,78,46,77,44,78,66,45,78,43,79,41,74,68,43,79,40,83,48,69,42,79,40,87,43,69,46,78,39,92,37,69,46,78,30,80,75,66,46,70,60,97,88,46,39,72,77,72,63,85,76,82,92,63,52,78,36,93,28,56,49,71,55,60,129,79,77,44,51,27,30,27,72,43,79,37,56,83,48,39,28,31,25,26,32,27,68,90,73,72,42,71,53,58,84,25,25,34,52,42,44,31,45,54,68,36,30,42,44,67,74,86,55,77,66,44,52,26,42,29,43,20,30,74,99,45,85,61,42,34,39,63,50,65,72,72,44,90,92,46,61,74,61,87,85,59,48,94,62,44,49,74,47,76,45,95,76,63,28,33,44,33,37,32,62,88,78,69,41,79,43,76,47,66,79,62,40,80,48,79,44,57,77,39,77,47,76,49,47,90,45,71,48,72,46,56,47,73,47,65,53,62,51,80,46,61,75,49,51,79,46,56,73,65,42,47,31,16,68,85,45,38,65,73,59,43,64,44,70,52,23,51,75,69,94,73,77,80,79,78,93,128